Protein AF-A0A1F9LJ24-F1 (afdb_monomer_lite)

pLDDT: mean 71.82, std 19.52, range [28.88, 95.88]

Radius of gyration: 23.64 Å; chains: 1; bounding box: 76×64×53 Å

Secondary structure (DSSP, 8-state):
------------HHHHHHHHHHHHHHHHHHHHHHTT--TTGGGGGT--HHHHHHHHTT-SPPPHHHHHHHHHHTT--HHHHH-TTSPTT------S-TTS-TT--THHHHHHHHEEEE---GGGBTTTBEEEE-HHHHHHTTSSSS-----EEEEES-SSPP-TTEEEEE--SSTTTTTS-TT-EEEEESS--S--TT-EEEEEETT---TTTSSSEEEEEEEEEEEPPPGGG----EEEEEEE-SSTTS--EEE-TTTGGGEEEEEEEEEE------

Foldseek 3Di:
DDDDDDPPPPDDPVNVLLVLQQLLLCLLVVLCVVVVADLVNCVVLLDDSVVNVCSNNSVDDDDVVRLCSSQVVSVHDSVSSRDPVDDPPPPPPDDDPPPDPPPVPPPVLFVVLQWAFDDDDPVCDQQQKYFEAELVLLQVPPDDDDDRDGSTIIRGNDPDRGHPQKYKYFAADPQAPPQHDGGWIFIWGPDDDDDLAQFWFWKFAPPDCPVGPNHRIDTFGKHWDWDFDPPVPPTDTWIKIWGHGPDPVDDIDIAGSVRPVRMDTRTTTDDTRGSDDD

Sequence (278 aa):
MQPWSIATMKVTPDKELASYLRLVGARIRTVRKLLGITQEGMSAHGFNMRYFQKIESGKTNITLGMLYRIAAAFDLQPHELIDPTRRFGARLVHDDTSGVPHQILGTHGAEQAAFRPVDPQPEDRFRSCVPLFSLAAAAGGFSTAAGVEIETWVVPNTQLPLHEGMFVARVVGHSMEPAIPSGSFCLFRHPVAGSRQGRILLVEHRDIHDPDHGGSYTVKRYRSEKRAAPAEEGGWCHQKITLLSNNPAYAPIVLVPSETGQVRVIAELVAVLDGIPG

Structure (mmCIF, N/CA/C/O backbone):
data_AF-A0A1F9LJ24-F1
#
_entry.id   AF-A0A1F9LJ24-F1
#
loop_
_atom_site.group_PDB
_atom_site.id
_atom_site.type_symbol
_atom_site.label_atom_id
_atom_site.label_alt_id
_atom_site.label_comp_id
_atom_site.label_asym_id
_atom_site.label_entity_id
_atom_site.label_seq_id
_atom_site.pdbx_PDB_ins_code
_atom_site.Cartn_x
_atom_site.Cartn_y
_atom_site.Cartn_z
_atom_site.occupancy
_atom_site.B_iso_or_equiv
_atom_site.auth_seq_id
_atom_site.auth_comp_id
_atom_site.auth_asym_id
_atom_site.auth_atom_id
_atom_site.pdbx_PDB_model_num
ATOM 1 N N . MET A 1 1 ? -41.224 41.325 -31.327 1.00 42.38 1 MET A N 1
ATOM 2 C CA . MET A 1 1 ? -41.199 40.084 -30.521 1.00 42.38 1 MET A CA 1
ATOM 3 C C . MET A 1 1 ? -39.749 39.749 -30.231 1.00 42.38 1 MET A C 1
ATOM 5 O O . MET A 1 1 ? -39.020 39.467 -31.170 1.00 42.38 1 MET A O 1
ATOM 9 N N . GLN A 1 2 ? -39.307 39.880 -28.980 1.00 37.12 2 GLN A N 1
ATOM 10 C CA . GLN A 1 2 ? -37.960 39.460 -28.583 1.00 37.12 2 GLN A CA 1
ATOM 11 C C . GLN A 1 2 ? -37.967 37.967 -28.225 1.00 37.12 2 GLN A C 1
ATOM 13 O O . GLN A 1 2 ? -38.928 37.522 -27.593 1.00 37.12 2 GLN A O 1
ATOM 18 N N . PRO A 1 3 ? -36.947 37.185 -28.617 1.00 49.81 3 PRO A N 1
ATOM 19 C CA . PRO A 1 3 ? -36.863 35.786 -28.238 1.00 49.81 3 PRO A CA 1
ATOM 20 C C . PRO A 1 3 ? -36.456 35.669 -26.764 1.00 49.81 3 PRO A C 1
ATOM 22 O O . PRO A 1 3 ? -35.460 36.235 -26.320 1.00 49.81 3 PRO A O 1
ATOM 25 N N . TRP A 1 4 ? -37.270 34.933 -26.013 1.00 37.38 4 TRP A N 1
ATOM 26 C CA . TRP A 1 4 ? -36.996 34.395 -24.686 1.00 37.38 4 TRP A CA 1
ATOM 27 C C . TRP A 1 4 ? -35.560 33.845 -24.566 1.00 37.38 4 TRP A C 1
ATOM 29 O O . TRP A 1 4 ? -35.176 32.867 -25.203 1.00 37.38 4 TRP A O 1
ATOM 39 N N . SER A 1 5 ? -34.757 34.494 -23.724 1.00 47.16 5 SER A N 1
ATOM 40 C CA . SER A 1 5 ? -33.482 33.972 -23.242 1.00 47.16 5 SER A CA 1
ATOM 41 C C . SER A 1 5 ? -33.767 33.082 -22.036 1.00 47.16 5 SER A C 1
ATOM 43 O O . SER A 1 5 ? -34.052 33.586 -20.950 1.00 47.16 5 SER A O 1
ATOM 45 N N . ILE A 1 6 ? -33.708 31.759 -22.209 1.00 43.19 6 ILE A N 1
ATOM 46 C CA . ILE A 1 6 ? -33.473 30.867 -21.072 1.00 43.19 6 ILE A CA 1
ATOM 47 C C . ILE A 1 6 ? -31.974 30.662 -20.985 1.00 43.19 6 ILE A C 1
ATOM 49 O O . ILE A 1 6 ? -31.389 29.885 -21.739 1.00 43.19 6 ILE A O 1
ATOM 53 N N . ALA A 1 7 ? -31.359 31.356 -20.033 1.00 43.88 7 ALA A N 1
ATOM 54 C CA . ALA A 1 7 ? -30.046 31.004 -19.534 1.00 43.88 7 ALA A CA 1
ATOM 55 C C . ALA A 1 7 ? -30.129 29.593 -18.932 1.00 43.88 7 ALA A C 1
ATOM 57 O O . ALA A 1 7 ? -30.450 29.412 -17.759 1.00 43.88 7 ALA A O 1
ATOM 58 N N . THR A 1 8 ? -29.883 28.569 -19.747 1.00 47.78 8 THR A N 1
ATOM 59 C CA . THR A 1 8 ? -29.675 27.211 -19.255 1.00 47.78 8 THR A CA 1
ATOM 60 C C . THR A 1 8 ? -28.357 27.248 -18.492 1.00 47.78 8 THR A C 1
ATOM 62 O O . THR A 1 8 ? -27.281 27.296 -19.091 1.00 47.78 8 THR A O 1
ATOM 65 N N . MET A 1 9 ? -28.425 27.310 -17.160 1.00 45.22 9 MET A N 1
ATOM 66 C CA . MET A 1 9 ? -27.266 27.077 -16.303 1.00 45.22 9 MET A CA 1
ATOM 67 C C . MET A 1 9 ? -26.695 25.709 -16.686 1.00 45.22 9 MET A C 1
ATOM 69 O O . MET A 1 9 ? -27.245 24.679 -16.310 1.00 45.22 9 MET A O 1
ATOM 73 N N . LYS A 1 10 ? -25.615 25.695 -17.475 1.00 47.28 10 LYS A N 1
ATOM 74 C CA . LYS A 1 10 ? -24.834 24.488 -17.747 1.00 47.28 10 LYS A CA 1
ATOM 75 C C . LYS A 1 10 ? -24.215 24.055 -16.421 1.00 47.28 10 LYS A C 1
ATOM 77 O O . LYS A 1 10 ? -23.184 24.586 -16.005 1.00 47.28 10 LYS A O 1
ATOM 82 N N . VAL A 1 11 ? -24.887 23.155 -15.711 1.00 50.91 11 VAL A N 1
ATOM 83 C CA . VAL A 1 11 ? -24.285 22.450 -14.583 1.00 50.91 11 VAL A CA 1
ATOM 84 C C . VAL A 1 11 ? -23.202 21.554 -15.179 1.00 50.91 11 VAL A C 1
ATOM 86 O O . VAL A 1 11 ? -23.442 20.832 -16.141 1.00 50.91 11 VAL A O 1
ATOM 89 N N . THR A 1 12 ? -21.973 21.697 -14.695 1.00 55.81 12 THR A N 1
ATOM 90 C CA . THR A 1 12 ? -20.839 20.895 -15.158 1.00 55.81 12 THR A CA 1
ATOM 91 C C . THR A 1 12 ? -20.766 19.594 -14.352 1.00 55.81 12 THR A C 1
ATOM 93 O O . THR A 1 12 ? -21.072 19.636 -13.155 1.00 55.81 12 THR A O 1
ATOM 96 N N . PRO A 1 13 ? -20.304 18.473 -14.941 1.00 60.53 13 PRO A N 1
ATOM 97 C CA . PRO A 1 13 ? -20.156 17.189 -14.241 1.00 60.53 13 PRO A CA 1
ATOM 98 C C . PRO A 1 13 ? -19.402 17.291 -12.904 1.00 60.53 13 PRO A C 1
ATOM 100 O O . PRO A 1 13 ? -19.754 16.630 -11.932 1.00 60.53 13 PRO A O 1
ATOM 103 N N . ASP A 1 14 ? -18.435 18.206 -12.795 1.00 62.72 14 ASP A N 1
ATOM 104 C CA . ASP A 1 14 ? -17.691 18.452 -11.551 1.00 62.72 14 ASP A CA 1
ATOM 105 C C . ASP A 1 14 ? -18.547 19.069 -10.433 1.00 62.72 14 ASP A C 1
ATOM 107 O O . ASP A 1 14 ? -18.373 18.755 -9.253 1.00 62.72 14 ASP A O 1
ATOM 111 N N . LYS A 1 15 ? -19.493 19.954 -10.778 1.00 63.34 15 LYS A N 1
ATOM 112 C CA . LYS A 1 15 ? -20.435 20.540 -9.809 1.00 63.34 15 LYS A CA 1
ATOM 113 C C . LYS A 1 15 ? -21.477 19.517 -9.366 1.00 63.34 15 LYS A C 1
ATOM 115 O O . LYS A 1 15 ? -21.895 19.555 -8.205 1.00 63.34 15 LYS A O 1
ATOM 120 N N . GLU A 1 16 ? -21.865 18.608 -10.257 1.00 73.75 16 GLU A N 1
ATOM 121 C CA . GLU A 1 16 ? -22.747 17.481 -9.939 1.00 73.75 16 GLU A CA 1
ATOM 122 C C . GLU A 1 16 ? -22.046 16.501 -9.004 1.00 73.75 16 GLU A C 1
ATOM 124 O O . GLU A 1 16 ? -22.586 16.186 -7.944 1.00 73.75 16 GLU A O 1
ATOM 129 N N . LEU A 1 17 ? -20.800 16.128 -9.308 1.00 75.69 17 LEU A N 1
ATOM 130 C CA . LEU A 1 17 ? -19.981 15.279 -8.448 1.00 75.69 17 LEU A CA 1
ATOM 131 C C . LEU A 1 17 ? -19.766 15.912 -7.069 1.00 75.69 17 LEU A C 1
ATOM 133 O O . LEU A 1 17 ? -19.973 15.256 -6.052 1.00 75.69 17 LEU A O 1
ATOM 137 N N . ALA A 1 18 ? -19.415 17.199 -6.998 1.00 77.69 18 ALA A N 1
ATOM 138 C CA . ALA A 1 18 ? -19.242 17.887 -5.719 1.00 77.69 18 ALA A CA 1
ATOM 139 C C . ALA A 1 18 ? -20.542 17.935 -4.895 1.00 77.69 18 ALA A C 1
ATOM 141 O O . ALA A 1 18 ? -20.507 17.813 -3.669 1.00 77.69 18 ALA A O 1
ATOM 142 N N . SER A 1 19 ? -21.690 18.111 -5.552 1.00 78.38 19 SER A N 1
ATOM 143 C CA . SER A 1 19 ? -23.005 18.065 -4.899 1.00 78.38 19 SER A CA 1
ATOM 144 C C . SER A 1 19 ? -23.335 16.657 -4.404 1.00 78.38 19 SER A C 1
ATOM 146 O O . SER A 1 19 ? -23.782 16.492 -3.269 1.00 78.38 19 SER A O 1
ATOM 148 N N . TYR A 1 20 ? -23.036 15.642 -5.213 1.00 83.62 20 TYR A N 1
ATOM 149 C CA . TYR A 1 20 ? -23.225 14.237 -4.877 1.00 83.62 20 TYR A CA 1
ATOM 150 C C . TYR A 1 20 ? -22.347 13.802 -3.694 1.00 83.62 20 TYR A C 1
ATOM 152 O O . TYR A 1 20 ? -22.842 13.209 -2.740 1.00 83.62 20 TYR A O 1
ATOM 160 N N . LEU A 1 21 ? -21.070 14.189 -3.665 1.00 86.25 21 LEU A N 1
ATOM 161 C CA . LEU A 1 21 ? -20.171 13.894 -2.543 1.00 86.25 21 LEU A CA 1
ATOM 162 C C . LEU A 1 21 ? -20.642 14.537 -1.230 1.00 86.25 21 LEU A C 1
ATOM 164 O O . LEU A 1 21 ? -20.555 13.913 -0.173 1.00 86.25 21 LEU A O 1
ATOM 168 N N . ARG A 1 22 ? -21.194 15.759 -1.273 1.00 86.62 22 ARG A N 1
ATOM 169 C CA . ARG A 1 22 ? -21.819 16.392 -0.094 1.00 86.62 22 ARG A CA 1
ATOM 170 C C . ARG A 1 22 ? -23.055 15.641 0.379 1.00 86.62 22 ARG A C 1
ATOM 172 O O . ARG A 1 22 ? -23.243 15.518 1.588 1.00 86.62 22 ARG A O 1
ATOM 179 N N . LEU A 1 23 ? -23.870 15.140 -0.546 1.00 85.06 23 LEU A N 1
ATOM 180 C CA . LEU A 1 23 ? -25.044 14.332 -0.226 1.00 85.06 23 LEU A CA 1
ATOM 181 C C . LEU A 1 23 ? -24.637 13.031 0.481 1.00 85.06 23 LEU A C 1
ATOM 183 O O . LEU A 1 23 ? -25.136 12.752 1.571 1.00 85.06 23 LEU A O 1
ATOM 187 N N . VAL A 1 24 ? -23.679 12.292 -0.086 1.00 88.56 24 VAL A N 1
ATOM 188 C CA . VAL A 1 24 ? -23.138 11.054 0.500 1.00 88.56 24 VAL A CA 1
ATOM 189 C C . VAL A 1 24 ? -22.499 11.326 1.867 1.00 88.56 24 VAL A C 1
ATOM 191 O O . VAL A 1 24 ? -22.803 10.646 2.845 1.00 88.56 24 VAL A O 1
ATOM 194 N N . GLY A 1 25 ? -21.674 12.370 1.991 1.00 89.94 25 GLY A N 1
ATOM 195 C CA . GLY A 1 25 ? -21.060 12.753 3.267 1.00 89.94 25 GLY A CA 1
ATOM 196 C C . GLY A 1 25 ? -22.087 13.114 4.349 1.00 89.94 25 GLY A C 1
ATOM 197 O O . GLY A 1 25 ? -21.973 12.679 5.498 1.00 89.94 25 GLY A O 1
ATOM 198 N N . ALA A 1 26 ? -23.137 13.859 3.988 1.00 85.44 26 ALA A N 1
ATOM 199 C CA . ALA A 1 26 ? -24.236 14.178 4.898 1.00 85.44 26 ALA A CA 1
ATOM 200 C C . ALA A 1 26 ? -25.022 12.926 5.312 1.00 85.44 26 ALA A C 1
ATOM 202 O O . ALA A 1 26 ? -25.424 12.810 6.472 1.00 85.44 26 ALA A O 1
ATOM 203 N N . ARG A 1 27 ? -25.208 11.974 4.392 1.00 85.69 27 ARG A N 1
ATOM 204 C CA . ARG A 1 27 ? -25.851 10.689 4.669 1.00 85.69 27 ARG A CA 1
ATOM 205 C C . ARG A 1 27 ? -25.043 9.874 5.675 1.00 85.69 27 ARG A C 1
ATOM 207 O O . ARG A 1 27 ? -25.599 9.520 6.710 1.00 85.69 27 ARG A O 1
ATOM 214 N N . ILE A 1 28 ? -23.744 9.678 5.433 1.00 91.88 28 ILE A N 1
ATOM 215 C CA . ILE A 1 28 ? -22.802 8.999 6.345 1.00 91.88 28 ILE A CA 1
ATOM 216 C C . ILE A 1 28 ? -22.868 9.607 7.752 1.00 91.88 28 ILE A C 1
ATOM 218 O O . ILE A 1 28 ? -22.999 8.884 8.739 1.00 91.88 28 ILE A O 1
ATOM 222 N N . ARG A 1 29 ? -22.876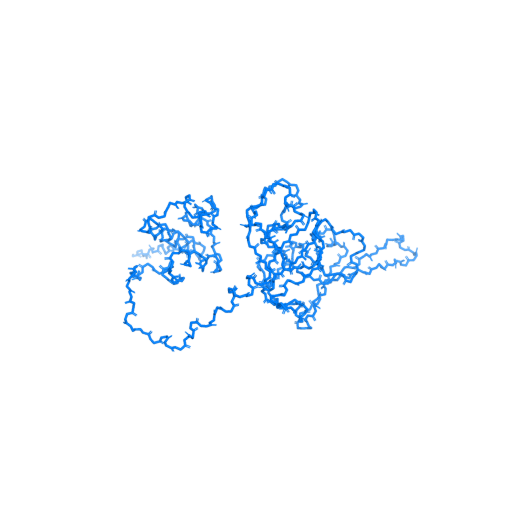 10.944 7.848 1.00 88.94 29 ARG A N 1
ATOM 223 C CA . ARG A 1 29 ? -23.027 11.652 9.128 1.00 88.94 29 ARG A CA 1
ATOM 224 C C . ARG A 1 29 ? -24.330 11.311 9.842 1.00 88.94 29 ARG A C 1
ATOM 226 O O . ARG A 1 29 ? -24.324 11.106 11.055 1.00 88.94 29 ARG A O 1
ATOM 233 N N . THR A 1 30 ? -25.444 11.320 9.117 1.00 81.69 30 THR A N 1
ATOM 234 C CA . THR A 1 30 ? -26.761 11.006 9.679 1.00 81.69 30 THR A CA 1
ATOM 235 C C . THR A 1 30 ? -26.792 9.580 10.214 1.00 81.69 30 THR A C 1
ATOM 237 O O . THR A 1 30 ? -27.207 9.392 11.353 1.00 81.69 30 THR A O 1
ATOM 240 N N . VAL A 1 31 ? -26.276 8.606 9.454 1.00 83.38 31 VAL A N 1
ATOM 241 C CA . VAL A 1 31 ? -26.185 7.196 9.884 1.00 83.38 31 VAL A CA 1
ATOM 242 C C . VAL A 1 31 ? -25.425 7.095 11.194 1.00 83.38 31 VAL A C 1
ATOM 244 O O . VAL A 1 31 ? -25.932 6.568 12.178 1.00 83.38 31 VAL A O 1
ATOM 247 N N . ARG A 1 32 ? -24.220 7.672 11.217 1.00 90.50 32 ARG A N 1
ATOM 248 C CA . ARG A 1 32 ? -23.324 7.598 12.362 1.00 90.50 32 ARG A CA 1
ATOM 249 C C . ARG A 1 32 ? -23.994 8.146 13.622 1.00 90.50 32 ARG A C 1
ATOM 251 O O . ARG A 1 32 ? -23.943 7.521 14.676 1.00 90.50 32 ARG A O 1
ATOM 258 N N . LYS A 1 33 ? -24.652 9.305 13.501 1.00 82.00 33 LYS A N 1
ATOM 259 C CA . LYS A 1 33 ? -25.388 9.927 14.609 1.00 82.00 33 LYS A CA 1
ATOM 260 C C . LYS A 1 33 ? -26.564 9.070 15.084 1.00 82.00 33 LYS A C 1
ATOM 262 O O . LYS A 1 33 ? -26.785 9.003 16.286 1.00 82.00 33 LYS A O 1
ATOM 267 N N . LEU A 1 34 ? -27.297 8.428 14.172 1.00 74.50 34 LEU A N 1
ATOM 268 C CA . LEU A 1 34 ? -28.411 7.538 14.520 1.00 74.50 34 LEU A CA 1
ATOM 269 C C . LEU A 1 34 ? -27.941 6.286 15.268 1.00 74.50 34 LEU A C 1
ATOM 271 O O . LEU A 1 34 ? -28.623 5.842 16.184 1.00 74.50 34 LEU A O 1
ATOM 275 N N . LEU A 1 35 ? -26.761 5.768 14.928 1.00 77.25 35 LEU A N 1
ATOM 276 C CA . LEU A 1 35 ? -26.117 4.662 15.643 1.00 77.25 35 LEU A CA 1
ATOM 277 C C . LEU A 1 35 ? -25.478 5.088 16.978 1.00 77.25 35 LEU A C 1
ATOM 279 O O . LEU A 1 35 ? -24.875 4.267 17.660 1.00 77.25 35 LEU A O 1
ATOM 283 N N . GLY A 1 36 ? -25.572 6.368 17.358 1.00 79.00 36 GLY A N 1
ATOM 284 C CA . GLY A 1 36 ? -24.969 6.890 18.588 1.00 79.00 36 GLY A CA 1
ATOM 285 C C . GLY A 1 36 ? -23.440 6.972 18.551 1.00 79.00 36 GLY A C 1
ATOM 286 O O . GLY A 1 36 ? -22.811 7.213 19.578 1.00 79.00 36 GLY A O 1
ATOM 287 N N . ILE A 1 37 ? -22.826 6.805 17.379 1.00 82.88 37 ILE A N 1
ATOM 288 C CA . ILE A 1 37 ? -21.373 6.819 17.224 1.00 82.88 37 ILE A CA 1
ATOM 289 C C . ILE A 1 37 ? -20.919 8.278 17.066 1.00 82.88 37 ILE A C 1
ATOM 291 O O . ILE A 1 37 ? -21.440 9.033 16.242 1.00 82.88 37 ILE A O 1
ATOM 295 N N . THR A 1 38 ? -19.945 8.733 17.852 1.00 86.00 38 THR A N 1
ATOM 296 C CA . THR A 1 38 ? -19.334 10.064 17.666 1.00 86.00 38 THR A CA 1
ATOM 297 C C . THR A 1 38 ? -18.299 10.025 16.539 1.00 86.00 38 THR A C 1
ATOM 299 O O . THR A 1 38 ? -17.892 8.950 16.107 1.00 86.00 38 THR A O 1
ATOM 302 N N . GLN A 1 39 ? -17.863 11.179 16.018 1.00 80.69 39 GLN A N 1
ATOM 303 C CA . GLN A 1 39 ? -16.769 11.155 15.035 1.00 80.69 39 GLN A CA 1
ATOM 304 C C . GLN A 1 39 ? -15.489 10.599 15.689 1.00 80.69 39 GLN A C 1
ATOM 306 O O . GLN A 1 39 ? -14.718 9.907 15.035 1.00 80.69 39 GLN A O 1
ATOM 311 N N . GLU A 1 40 ? -15.309 10.837 16.994 1.00 79.06 40 GLU A N 1
ATOM 312 C CA . GLU A 1 40 ? -14.231 10.291 17.822 1.00 79.06 40 GLU A CA 1
ATOM 313 C C . GLU A 1 40 ? -14.368 8.776 17.934 1.00 79.06 40 GLU A C 1
ATOM 315 O O . GLU A 1 40 ? -13.390 8.054 17.749 1.00 79.06 40 GLU A O 1
ATOM 320 N N . GLY A 1 41 ? -15.595 8.296 18.145 1.00 77.31 41 GLY A N 1
ATOM 321 C CA . GLY A 1 41 ? -15.939 6.881 18.240 1.00 77.31 41 GLY A CA 1
ATOM 322 C C . GLY A 1 41 ? -15.656 6.088 16.967 1.00 77.31 41 GLY A C 1
ATOM 323 O O . GLY A 1 41 ? -15.389 4.895 17.055 1.00 77.31 41 GLY A O 1
ATOM 324 N N . MET A 1 42 ? -15.594 6.732 15.795 1.00 80.81 42 MET A N 1
ATOM 325 C CA . MET A 1 42 ? -15.168 6.058 14.559 1.00 80.81 42 MET A CA 1
ATOM 326 C C . MET A 1 42 ? -13.733 5.523 14.634 1.00 80.81 42 MET A C 1
ATOM 328 O O . MET A 1 42 ? -13.390 4.597 13.902 1.00 80.81 42 MET A O 1
ATOM 332 N N . SER A 1 43 ? -12.910 6.041 15.550 1.00 68.56 43 SER A N 1
ATOM 333 C CA . SER A 1 43 ? -11.562 5.520 15.799 1.00 68.56 43 SER A CA 1
ATOM 334 C C . SER A 1 43 ? -11.591 4.069 16.287 1.00 68.56 43 SER A C 1
ATOM 336 O O . SER A 1 43 ? -10.732 3.287 15.895 1.00 68.56 43 SER A O 1
ATOM 338 N N . ALA A 1 44 ? -12.619 3.673 17.051 1.00 66.81 44 ALA A N 1
ATOM 339 C CA . ALA A 1 44 ? -12.816 2.283 17.474 1.00 66.81 44 ALA A CA 1
ATOM 340 C C . ALA A 1 44 ? -13.121 1.341 16.293 1.00 66.81 44 ALA A C 1
ATOM 342 O O . ALA A 1 44 ? -12.882 0.142 16.377 1.00 66.81 44 ALA A O 1
ATOM 343 N N . HIS A 1 45 ? -13.592 1.895 15.172 1.00 67.19 45 HIS A N 1
ATOM 344 C CA . HIS A 1 45 ? -13.818 1.184 13.913 1.00 67.19 45 HIS A CA 1
ATOM 345 C C . HIS A 1 45 ? -12.654 1.365 12.917 1.00 67.19 45 HIS A C 1
ATOM 347 O O . HIS A 1 45 ? -12.796 1.082 11.727 1.00 67.19 45 HIS A O 1
ATOM 353 N N . GLY A 1 46 ? -11.500 1.857 13.383 1.00 61.62 46 GLY A N 1
ATOM 354 C CA . GLY A 1 46 ? -10.288 2.000 12.576 1.00 61.62 46 GLY A CA 1
ATOM 355 C C . GLY A 1 46 ? -10.291 3.194 11.619 1.00 61.62 46 GLY A C 1
ATOM 356 O O . GLY A 1 46 ? -9.621 3.138 10.586 1.00 61.62 46 GLY A O 1
ATOM 357 N N . PHE A 1 47 ? -11.043 4.262 11.919 1.00 69.38 47 PHE A N 1
ATOM 358 C CA . PHE A 1 47 ? -11.044 5.495 11.123 1.00 69.38 47 PHE A CA 1
ATOM 359 C C . PHE A 1 47 ? -10.355 6.654 11.841 1.00 69.38 47 PHE A C 1
ATOM 361 O O . PHE A 1 47 ? -10.634 6.951 12.998 1.00 69.38 47 PHE A O 1
ATOM 368 N N . ASN A 1 48 ? -9.527 7.399 11.110 1.00 76.12 48 ASN A N 1
ATOM 369 C CA . ASN A 1 48 ? -8.996 8.667 11.593 1.00 76.12 48 ASN A CA 1
ATOM 370 C C . ASN A 1 48 ? -10.114 9.718 11.679 1.00 76.12 48 ASN A C 1
ATOM 372 O O . ASN A 1 48 ? -10.763 10.029 10.680 1.00 76.12 48 ASN A O 1
ATOM 376 N N . MET A 1 49 ? -10.279 10.326 12.853 1.00 73.56 49 MET A N 1
ATOM 377 C CA . MET A 1 49 ? -11.229 11.410 13.116 1.00 73.56 49 MET A CA 1
ATOM 378 C C . MET A 1 49 ? -11.228 12.517 12.043 1.00 73.56 49 MET A C 1
ATOM 380 O O . MET A 1 49 ? -12.267 12.857 11.473 1.00 73.56 49 MET A O 1
ATOM 384 N N . ARG A 1 50 ? -10.061 13.108 11.756 1.00 67.25 50 ARG A N 1
ATOM 385 C CA . ARG A 1 50 ? -9.942 14.256 10.839 1.00 67.25 50 ARG A CA 1
ATOM 386 C C . ARG A 1 50 ? -10.239 13.847 9.401 1.00 67.25 50 ARG A C 1
ATOM 388 O O . ARG A 1 50 ? -10.789 14.639 8.635 1.00 67.25 50 ARG A O 1
ATOM 395 N N . TYR A 1 51 ? -9.898 12.617 9.030 1.00 71.62 51 TYR A N 1
ATOM 396 C CA . TYR A 1 51 ? -10.272 12.053 7.739 1.00 71.62 51 TYR A CA 1
ATOM 397 C C . TYR A 1 51 ? -11.785 11.805 7.656 1.00 71.62 51 TYR A C 1
ATOM 399 O O . TYR A 1 51 ? -12.425 12.211 6.686 1.00 71.62 51 TYR A O 1
ATOM 407 N N . PHE A 1 52 ? -12.389 11.264 8.715 1.00 83.75 52 PHE A N 1
ATOM 408 C CA . PHE A 1 52 ? -13.832 11.045 8.795 1.00 83.75 52 PHE A CA 1
ATOM 409 C C . PHE A 1 52 ? -14.624 12.359 8.714 1.00 83.75 52 PHE A C 1
ATOM 411 O O . PHE A 1 52 ? -15.637 12.447 8.021 1.00 83.75 52 PHE A O 1
ATOM 418 N N . GLN A 1 53 ? -14.111 13.435 9.316 1.00 81.44 53 GLN A N 1
ATOM 419 C CA . GLN A 1 53 ? -14.654 14.788 9.156 1.00 81.44 53 GLN A CA 1
ATOM 420 C C . GLN A 1 53 ? -14.634 15.262 7.696 1.00 81.44 53 GLN A C 1
ATOM 422 O O . GLN A 1 53 ? -15.608 15.860 7.227 1.00 81.44 53 GLN A O 1
ATOM 427 N N . LYS A 1 54 ? -13.550 14.986 6.954 1.00 79.06 54 LYS A N 1
ATOM 428 C CA . LYS A 1 54 ? -13.457 15.317 5.522 1.00 79.06 54 LYS A CA 1
ATOM 429 C C . LYS A 1 54 ? -14.477 14.526 4.703 1.00 79.06 54 LYS A C 1
ATOM 431 O O . LYS A 1 54 ? -15.148 15.140 3.871 1.00 79.06 54 LYS A O 1
ATOM 436 N N . ILE A 1 55 ? -14.649 13.232 4.986 1.00 88.00 55 ILE A N 1
ATOM 437 C CA . ILE A 1 55 ? -15.665 12.374 4.353 1.00 88.00 55 ILE A CA 1
ATOM 438 C C . ILE A 1 55 ? -17.064 12.947 4.579 1.00 88.00 55 ILE A C 1
ATOM 440 O O . ILE A 1 55 ? -17.776 13.244 3.623 1.00 88.00 55 ILE A O 1
ATOM 444 N N . GLU A 1 56 ? -17.443 13.201 5.833 1.00 91.25 56 GLU A N 1
ATOM 445 C CA . GLU A 1 56 ? -18.776 13.722 6.143 1.00 91.25 56 GLU A CA 1
ATOM 446 C C . GLU A 1 56 ? -19.027 15.125 5.578 1.00 91.25 56 GLU A C 1
ATOM 448 O O . GLU A 1 56 ? -20.170 15.541 5.383 1.00 91.25 56 GLU A O 1
ATOM 453 N N . SER A 1 57 ? -17.968 15.906 5.360 1.00 87.00 57 SER A N 1
ATOM 454 C CA . SER A 1 57 ? -18.078 17.218 4.719 1.00 87.00 57 SER A CA 1
ATOM 455 C C . SER A 1 57 ? -18.288 17.141 3.201 1.00 87.00 57 SER A C 1
ATOM 457 O O . SER A 1 57 ? -18.604 18.164 2.595 1.00 87.00 57 SER A O 1
ATOM 459 N N . GLY A 1 58 ? -18.099 15.965 2.586 1.00 84.75 58 GLY A N 1
ATOM 460 C CA . GLY A 1 58 ? -18.187 15.762 1.138 1.00 84.75 58 GLY A CA 1
ATOM 461 C C . GLY A 1 58 ? -17.130 16.521 0.336 1.00 84.75 58 GLY A C 1
ATOM 462 O O . GLY A 1 58 ? -17.311 16.763 -0.853 1.00 84.75 58 GLY A O 1
ATOM 463 N N . LYS A 1 59 ? -16.043 16.950 0.991 1.00 79.25 59 LYS A N 1
ATOM 464 C CA . LYS A 1 59 ? -14.928 17.680 0.363 1.00 79.25 59 LYS A CA 1
ATOM 465 C C . LYS A 1 59 ? -13.904 16.755 -0.296 1.00 79.25 59 LYS A C 1
ATOM 467 O O . LYS A 1 59 ? -12.969 17.241 -0.921 1.00 79.25 59 LYS A O 1
ATOM 472 N N . THR A 1 60 ? -14.043 15.444 -0.116 1.00 76.50 60 THR A N 1
ATOM 473 C CA . THR A 1 60 ? -13.136 14.433 -0.660 1.00 76.50 60 THR A CA 1
ATOM 474 C C . THR A 1 60 ? -13.933 13.384 -1.420 1.00 76.50 60 THR A C 1
ATOM 476 O O . THR A 1 60 ? -15.024 13.004 -0.993 1.00 76.50 60 THR A O 1
ATOM 479 N N . ASN A 1 61 ? -13.392 12.942 -2.554 1.00 81.94 61 ASN A N 1
ATOM 480 C CA . ASN A 1 61 ? -13.912 11.781 -3.255 1.00 81.94 61 ASN A CA 1
ATOM 481 C C . ASN A 1 61 ? -13.462 10.525 -2.502 1.00 81.94 61 ASN A C 1
ATOM 483 O O . ASN A 1 61 ? -12.266 10.336 -2.278 1.00 81.94 61 ASN A O 1
ATOM 487 N N . ILE A 1 62 ? -14.413 9.696 -2.082 1.00 83.56 62 ILE A N 1
ATOM 488 C CA . ILE A 1 62 ? -14.118 8.453 -1.369 1.00 83.56 62 ILE A CA 1
ATOM 489 C C . ILE A 1 62 ? -14.010 7.304 -2.366 1.00 83.56 62 ILE A C 1
ATOM 491 O O . ILE A 1 62 ? -14.789 7.207 -3.310 1.00 83.56 62 ILE A O 1
ATOM 495 N N . THR A 1 63 ? -13.051 6.408 -2.152 1.00 82.12 63 THR A N 1
ATOM 496 C CA . THR A 1 63 ? -12.967 5.180 -2.947 1.00 82.12 63 THR A CA 1
ATOM 497 C C . THR A 1 63 ? -14.119 4.239 -2.583 1.00 82.12 63 THR A C 1
ATOM 499 O O . THR A 1 63 ? -14.636 4.276 -1.463 1.00 82.12 63 THR A O 1
ATOM 502 N N . LEU A 1 64 ? -14.496 3.336 -3.493 1.00 74.56 64 LEU A N 1
ATOM 503 C CA . LEU A 1 64 ? -15.511 2.312 -3.204 1.00 74.56 64 LEU A CA 1
ATOM 504 C C . LEU A 1 64 ? -15.100 1.394 -2.039 1.00 74.56 64 LEU A C 1
ATOM 506 O O . LEU A 1 64 ? -15.944 0.995 -1.242 1.00 74.56 64 LEU A O 1
ATOM 510 N N . GLY A 1 65 ? -13.801 1.118 -1.880 1.00 67.94 65 GLY A N 1
ATOM 511 C CA . GLY A 1 65 ? -13.288 0.367 -0.731 1.00 67.94 65 GLY A CA 1
ATOM 512 C C . GLY A 1 65 ? -13.468 1.106 0.600 1.00 67.94 65 GLY A C 1
ATOM 513 O O . GLY A 1 65 ? -13.813 0.490 1.605 1.00 67.94 65 GLY A O 1
ATOM 514 N N . MET A 1 66 ? -13.291 2.432 0.615 1.00 79.94 66 MET A N 1
ATOM 515 C CA . MET A 1 66 ? -13.565 3.244 1.804 1.00 79.94 66 MET A CA 1
ATOM 516 C C . MET A 1 66 ? -15.063 3.261 2.125 1.00 79.94 66 MET A C 1
ATOM 518 O O . MET A 1 66 ? -15.443 3.075 3.278 1.00 79.94 66 MET A O 1
ATOM 522 N N . LEU A 1 67 ? -15.916 3.409 1.107 1.00 86.12 67 LEU A N 1
ATOM 523 C CA . LEU A 1 67 ? -17.367 3.310 1.264 1.00 86.12 67 LEU A CA 1
ATOM 524 C C . LEU A 1 67 ? -17.778 1.959 1.873 1.00 86.12 67 LEU A C 1
ATOM 526 O O . LEU A 1 67 ? -18.579 1.931 2.805 1.00 86.12 67 LEU A O 1
ATOM 530 N N . TYR A 1 68 ? -17.186 0.861 1.399 1.00 79.25 68 TYR A N 1
ATOM 531 C CA . TYR A 1 68 ? -17.419 -0.480 1.935 1.00 79.25 68 TYR A CA 1
ATOM 532 C C . TYR A 1 68 ? -17.025 -0.600 3.413 1.00 79.25 68 TYR A C 1
ATOM 534 O O . TYR A 1 68 ? -17.801 -1.112 4.214 1.00 79.25 68 TYR A O 1
ATOM 542 N N . ARG A 1 69 ? -15.860 -0.070 3.810 1.00 73.38 69 ARG A N 1
ATOM 543 C CA . ARG A 1 69 ? -15.424 -0.078 5.218 1.00 73.38 69 ARG A CA 1
ATOM 544 C C . ARG A 1 69 ? -16.376 0.698 6.124 1.00 73.38 69 ARG A C 1
ATOM 546 O O . ARG A 1 69 ? -16.662 0.248 7.228 1.00 73.38 69 ARG A O 1
ATOM 553 N N . ILE A 1 70 ? -16.851 1.861 5.675 1.00 84.56 70 ILE A N 1
ATOM 554 C CA . ILE A 1 70 ? -17.813 2.672 6.439 1.00 84.56 70 ILE A CA 1
ATOM 555 C C . ILE A 1 70 ? -19.132 1.910 6.590 1.00 84.56 70 ILE A C 1
ATOM 557 O O . ILE A 1 70 ? -19.697 1.888 7.678 1.00 84.56 70 ILE A O 1
ATOM 561 N N . ALA A 1 71 ? -19.594 1.257 5.521 1.00 84.38 71 ALA A N 1
ATOM 562 C CA . ALA A 1 71 ? -20.803 0.442 5.548 1.00 84.38 71 ALA A CA 1
ATOM 563 C C . ALA A 1 71 ? -20.671 -0.721 6.543 1.00 84.38 71 ALA A C 1
ATOM 565 O O . ALA A 1 71 ? -21.523 -0.878 7.412 1.00 84.38 71 ALA A O 1
ATOM 566 N N . ALA A 1 72 ? -19.546 -1.441 6.510 1.00 76.81 72 ALA A N 1
ATOM 567 C CA . ALA A 1 72 ? -19.255 -2.519 7.451 1.00 76.81 72 ALA A CA 1
ATOM 568 C C . ALA A 1 72 ? -19.206 -2.036 8.912 1.00 76.81 72 ALA A C 1
ATOM 570 O O . ALA A 1 72 ? -19.727 -2.704 9.799 1.00 76.81 72 ALA A O 1
ATOM 571 N N . ALA A 1 73 ? -18.640 -0.853 9.176 1.00 78.69 73 ALA A N 1
ATOM 572 C CA . ALA A 1 73 ? -18.612 -0.272 10.521 1.00 78.69 73 ALA A CA 1
ATOM 573 C C . ALA A 1 73 ? -20.004 0.088 11.065 1.00 78.69 73 ALA A C 1
ATOM 575 O O . ALA A 1 73 ? -20.174 0.217 12.276 1.00 78.69 73 ALA A O 1
ATOM 576 N N . PHE A 1 74 ? -20.983 0.259 10.178 1.00 82.31 74 PHE A N 1
ATOM 577 C CA . PHE A 1 74 ? -22.367 0.584 10.511 1.00 82.31 74 PHE A CA 1
ATOM 578 C C . PHE A 1 74 ? -23.315 -0.613 10.425 1.00 82.31 74 PHE A C 1
ATOM 580 O O . PHE A 1 74 ? -24.504 -0.426 10.667 1.00 82.31 74 PHE A O 1
ATOM 587 N N . ASP A 1 75 ? -22.806 -1.805 10.095 1.00 77.88 75 ASP A N 1
ATOM 588 C CA . ASP A 1 75 ? -23.611 -2.993 9.778 1.00 77.88 75 ASP A CA 1
ATOM 589 C C . ASP A 1 75 ? -24.636 -2.728 8.655 1.00 77.88 75 ASP A C 1
ATOM 591 O O . ASP A 1 75 ? -25.813 -3.073 8.737 1.00 77.88 75 ASP A O 1
ATOM 595 N N . LEU A 1 76 ? -24.181 -2.041 7.600 1.00 79.25 76 LEU A N 1
ATOM 596 C CA . LEU A 1 76 ? -24.975 -1.656 6.432 1.00 79.25 76 LEU A CA 1
ATOM 597 C C . LEU A 1 76 ? -24.328 -2.116 5.125 1.00 79.25 76 LEU A C 1
ATOM 599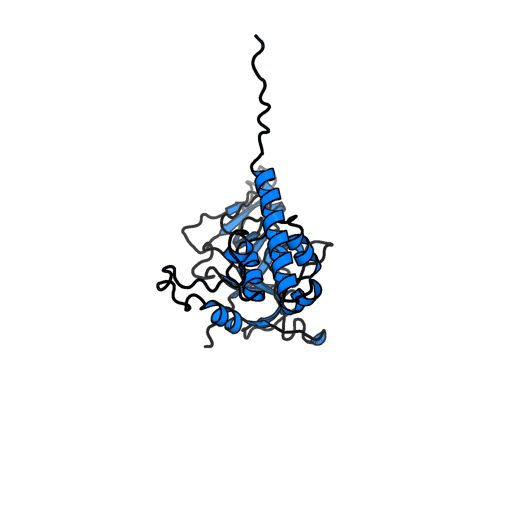 O O . LEU A 1 76 ? -23.135 -2.415 5.047 1.00 79.25 76 LEU A O 1
ATOM 603 N N . GLN A 1 77 ? -25.115 -2.078 4.056 1.00 80.12 77 GLN A N 1
ATOM 604 C CA . GLN A 1 77 ? -24.649 -2.235 2.687 1.00 80.12 77 GLN A CA 1
ATOM 605 C C . GLN A 1 77 ? -24.177 -0.894 2.093 1.00 80.12 77 GLN A C 1
ATOM 607 O O . GLN A 1 77 ? -24.756 0.158 2.380 1.00 80.12 77 GLN A O 1
ATOM 612 N N . PRO A 1 78 ? -23.175 -0.886 1.186 1.00 86.44 78 PRO A N 1
ATOM 613 C CA . PRO A 1 78 ? -22.660 0.347 0.578 1.00 86.44 78 PRO A CA 1
ATOM 614 C C . PRO A 1 78 ? -23.727 1.202 -0.116 1.00 86.44 78 PRO A C 1
ATOM 616 O O . PRO A 1 78 ? -23.666 2.431 -0.063 1.00 86.44 78 PRO A O 1
ATOM 619 N N . HIS A 1 79 ? -24.725 0.564 -0.739 1.00 84.19 79 HIS A N 1
ATOM 620 C CA . HIS A 1 79 ? -25.805 1.267 -1.432 1.00 84.19 79 HIS A CA 1
ATOM 621 C C . HIS A 1 79 ? -26.686 2.091 -0.470 1.00 84.19 79 HIS A C 1
ATOM 623 O O . HIS A 1 79 ? -27.208 3.134 -0.857 1.00 84.19 79 HIS A O 1
ATOM 629 N N . GLU A 1 80 ? -26.785 1.698 0.804 1.00 82.19 80 GLU A N 1
ATOM 630 C CA . GLU A 1 80 ? -27.573 2.399 1.833 1.00 82.19 80 GLU A CA 1
ATOM 631 C C . GLU A 1 80 ? -26.932 3.724 2.289 1.00 82.19 80 GLU A C 1
ATOM 633 O O . GLU A 1 80 ? -27.603 4.600 2.855 1.00 82.19 80 GLU A O 1
ATOM 638 N N . LEU A 1 81 ? -25.631 3.889 2.022 1.00 86.00 81 LEU A N 1
ATOM 639 C CA . LEU A 1 81 ? -24.868 5.103 2.314 1.00 86.00 81 LEU A CA 1
ATOM 640 C C . LEU A 1 81 ? -24.876 6.119 1.168 1.00 86.00 81 LEU A C 1
ATOM 642 O O . LEU A 1 81 ? -24.595 7.294 1.407 1.00 86.00 81 LEU A O 1
ATOM 646 N N . ILE A 1 82 ? -25.197 5.685 -0.052 1.00 87.19 82 ILE A N 1
ATOM 647 C CA . ILE A 1 82 ? -25.178 6.532 -1.254 1.00 87.19 82 ILE A CA 1
ATOM 648 C C . ILE A 1 82 ? -26.574 6.864 -1.787 1.00 87.19 82 ILE A C 1
ATOM 650 O O . ILE A 1 82 ? -26.733 7.895 -2.436 1.00 87.19 82 ILE A O 1
ATOM 654 N N . ASP A 1 83 ? -27.587 6.050 -1.477 1.00 73.25 83 ASP A N 1
ATOM 655 C CA . ASP A 1 83 ? -28.965 6.282 -1.905 1.00 73.25 83 ASP A CA 1
ATOM 656 C C . ASP A 1 83 ? -29.815 6.894 -0.768 1.00 73.25 83 ASP A C 1
ATOM 658 O O . ASP A 1 83 ? -30.152 6.212 0.208 1.00 73.25 83 ASP A O 1
ATOM 662 N N . PRO A 1 84 ? -30.204 8.181 -0.861 1.00 57.47 84 PRO A N 1
ATOM 663 C CA . PRO A 1 84 ? -31.031 8.829 0.154 1.00 57.47 84 PRO A CA 1
ATOM 664 C C . PRO A 1 84 ? -32.484 8.328 0.165 1.00 57.47 84 PRO A C 1
ATOM 666 O O . PRO A 1 84 ? -33.187 8.571 1.148 1.00 57.47 84 PRO A O 1
ATOM 669 N N . THR A 1 85 ? -32.943 7.653 -0.895 1.00 55.28 85 THR A N 1
ATOM 670 C CA . THR A 1 85 ? -34.329 7.175 -1.033 1.00 55.28 85 THR A CA 1
ATOM 671 C C . THR A 1 85 ? -34.585 5.866 -0.284 1.00 55.28 85 THR A C 1
ATOM 673 O O . THR A 1 85 ? -35.734 5.534 0.015 1.00 55.28 85 THR A O 1
ATOM 676 N N . ARG A 1 86 ? -33.526 5.143 0.102 1.00 57.69 86 ARG A N 1
ATOM 677 C CA . ARG A 1 86 ? -33.622 3.918 0.904 1.00 57.69 86 ARG A CA 1
ATOM 678 C C . ARG A 1 86 ? -33.711 4.257 2.396 1.00 57.69 86 ARG A C 1
ATOM 680 O O . ARG A 1 86 ? -32.959 5.083 2.915 1.00 57.69 86 ARG A O 1
ATOM 687 N N . ARG A 1 87 ? -34.667 3.653 3.111 1.00 51.41 87 ARG A N 1
ATOM 688 C CA . ARG A 1 87 ? -34.846 3.854 4.562 1.00 51.41 87 ARG A CA 1
ATOM 689 C C . ARG A 1 87 ? -33.839 3.012 5.347 1.00 51.41 87 ARG A C 1
ATOM 691 O O . ARG A 1 87 ? -33.704 1.827 5.072 1.00 51.41 87 ARG A O 1
ATOM 698 N N . PHE A 1 88 ? -33.210 3.615 6.357 1.00 46.72 88 PHE A N 1
ATOM 699 C CA . PHE A 1 88 ? -32.402 2.896 7.348 1.00 46.72 88 PHE A CA 1
ATOM 700 C C . PHE A 1 88 ? -33.220 1.798 8.025 1.00 46.72 88 PHE A C 1
ATOM 702 O O . PHE A 1 88 ? -34.335 2.065 8.474 1.00 46.72 88 PHE A O 1
ATOM 709 N N . GLY A 1 89 ? -32.674 0.583 8.104 1.00 42.28 89 GLY A N 1
ATOM 710 C CA . GLY A 1 89 ? -33.297 -0.518 8.843 1.00 42.28 89 GLY A CA 1
ATOM 711 C C . GLY A 1 89 ? -34.611 -1.028 8.244 1.00 42.28 89 GLY A C 1
ATOM 712 O O . GLY A 1 89 ? -35.299 -1.828 8.880 1.00 42.28 89 GLY A O 1
ATOM 713 N N . ALA A 1 90 ? -34.967 -0.616 7.021 1.00 37.66 90 ALA A N 1
ATOM 714 C CA . ALA A 1 90 ? -35.955 -1.344 6.247 1.00 37.66 90 ALA A CA 1
ATOM 715 C C . ALA A 1 90 ? -35.304 -2.667 5.847 1.00 37.66 90 ALA A C 1
ATOM 717 O O . ALA A 1 90 ? -34.653 -2.758 4.812 1.00 37.66 90 ALA A O 1
ATOM 718 N N . ARG A 1 91 ? -35.454 -3.682 6.703 1.00 34.47 91 ARG A N 1
ATOM 719 C CA . ARG A 1 91 ? -35.236 -5.079 6.340 1.00 34.47 91 ARG A CA 1
ATOM 720 C C . ARG A 1 91 ? -36.064 -5.293 5.072 1.00 34.47 91 ARG A C 1
ATOM 722 O O . ARG A 1 91 ? -37.290 -5.355 5.155 1.00 34.47 91 ARG A O 1
ATOM 729 N N . LEU A 1 92 ? -35.419 -5.259 3.905 1.00 36.50 92 LEU A N 1
ATOM 730 C CA . LEU A 1 92 ? -36.075 -5.497 2.628 1.00 36.50 92 LEU A CA 1
ATOM 731 C C . LEU A 1 92 ? -36.511 -6.958 2.651 1.00 36.50 92 LEU A C 1
ATOM 733 O O . LEU A 1 92 ? -35.743 -7.876 2.386 1.00 36.50 92 LEU A O 1
ATOM 737 N N . VAL A 1 93 ? -37.755 -7.158 3.072 1.00 34.66 93 VAL A N 1
ATOM 738 C CA . VAL A 1 93 ? -38.514 -8.366 2.812 1.00 34.66 93 VAL A CA 1
ATOM 739 C C . VAL A 1 93 ? -38.703 -8.394 1.297 1.00 34.66 93 VAL A C 1
ATOM 741 O O . VAL A 1 93 ? -39.488 -7.623 0.758 1.00 34.66 93 VAL A O 1
ATOM 744 N N . HIS A 1 94 ? -37.910 -9.260 0.665 1.00 38.88 94 HIS A N 1
ATOM 745 C CA . HIS A 1 94 ? -37.918 -9.670 -0.739 1.00 38.88 94 HIS A CA 1
ATOM 746 C C . HIS A 1 94 ? -37.585 -8.596 -1.788 1.00 38.88 94 HIS A C 1
ATOM 748 O O . HIS A 1 94 ? -38.442 -7.826 -2.206 1.00 38.88 94 HIS A O 1
ATOM 754 N N . ASP A 1 95 ? -36.352 -8.656 -2.302 1.00 28.88 95 ASP A N 1
ATOM 755 C CA . ASP A 1 95 ? -36.152 -8.778 -3.750 1.00 28.88 95 ASP A CA 1
ATOM 756 C C . ASP A 1 95 ? -34.875 -9.592 -4.051 1.00 28.88 95 ASP A C 1
ATOM 758 O O . ASP A 1 95 ? -33.930 -9.641 -3.259 1.00 28.88 95 ASP A O 1
ATOM 762 N N . ASP A 1 96 ? -34.912 -10.313 -5.158 1.00 36.62 96 ASP A N 1
ATOM 763 C CA . ASP A 1 96 ? -34.255 -11.589 -5.453 1.00 36.62 96 ASP A CA 1
ATOM 764 C C . ASP A 1 96 ? -32.714 -11.551 -5.603 1.00 36.62 96 ASP A C 1
ATOM 766 O O . ASP A 1 96 ? -32.151 -11.630 -6.693 1.00 36.62 96 ASP A O 1
ATOM 770 N N . THR A 1 97 ? -31.997 -11.468 -4.478 1.00 36.56 97 THR A N 1
ATOM 771 C CA . THR A 1 97 ? -30.542 -11.743 -4.398 1.00 36.56 97 THR A CA 1
ATOM 772 C C . THR A 1 97 ? -30.221 -12.962 -3.537 1.00 36.56 97 THR A C 1
ATOM 774 O O . THR A 1 97 ? -29.122 -13.102 -3.002 1.00 36.56 97 THR A O 1
ATOM 777 N N . SER A 1 98 ? -31.137 -13.931 -3.515 1.00 34.09 98 SER A N 1
ATOM 778 C CA . SER A 1 98 ? -30.902 -15.313 -3.063 1.00 34.09 98 SER A CA 1
ATOM 779 C C . SER A 1 98 ? -29.787 -16.049 -3.834 1.00 34.09 98 SER A C 1
ATOM 781 O O . SER A 1 98 ? -29.543 -17.226 -3.584 1.00 34.09 98 SER A O 1
ATOM 783 N N . GLY A 1 99 ? -29.107 -15.378 -4.769 1.00 32.66 99 GLY A N 1
ATOM 784 C CA . GLY A 1 99 ? -28.044 -15.921 -5.608 1.00 32.66 99 GLY A CA 1
ATOM 785 C C . GLY A 1 99 ? -26.665 -15.286 -5.431 1.00 32.66 99 GLY A C 1
ATOM 786 O O . GLY A 1 99 ? -25.767 -15.658 -6.180 1.00 32.66 99 GLY A O 1
ATOM 787 N N . VAL A 1 100 ? -26.448 -14.366 -4.481 1.00 31.70 100 VAL A N 1
ATOM 788 C CA . VAL A 1 100 ? -25.073 -14.005 -4.092 1.00 31.70 100 VAL A CA 1
ATOM 789 C C . VAL A 1 100 ? -24.792 -14.697 -2.766 1.00 31.70 100 VAL A C 1
ATOM 791 O O . VAL A 1 100 ? -25.281 -14.244 -1.730 1.00 31.70 100 VAL A O 1
ATOM 794 N N . PRO A 1 101 ? -24.068 -15.830 -2.763 1.00 29.58 101 PRO A N 1
ATOM 795 C CA . PRO A 1 101 ? -23.718 -16.494 -1.526 1.00 29.58 101 PRO A CA 1
ATOM 796 C C . PRO A 1 101 ? -23.050 -15.486 -0.596 1.00 29.58 101 PRO A C 1
ATOM 798 O O . PRO A 1 101 ? -22.081 -14.823 -0.975 1.00 29.58 101 PRO A O 1
ATOM 801 N N . HIS A 1 102 ? -23.497 -15.461 0.656 1.00 35.41 102 HIS A N 1
ATOM 802 C CA . HIS A 1 102 ? -22.835 -14.831 1.804 1.00 35.41 102 HIS A CA 1
ATOM 803 C C . HIS A 1 102 ? -21.419 -15.418 2.085 1.00 35.41 102 HIS A C 1
ATOM 805 O O . HIS A 1 102 ? -20.893 -15.301 3.187 1.00 35.41 102 HIS A O 1
ATOM 811 N N . GLN A 1 103 ? -20.803 -16.063 1.085 1.00 33.06 103 GLN A N 1
ATOM 812 C CA . GLN A 1 103 ? -19.493 -16.709 1.058 1.00 33.06 103 GLN A CA 1
ATOM 813 C C . GLN A 1 103 ? -18.470 -15.991 0.159 1.00 33.06 103 GLN A C 1
ATOM 815 O O . GLN A 1 103 ? -17.332 -16.445 0.077 1.00 33.06 103 GLN A O 1
ATOM 820 N N . ILE A 1 104 ? -18.780 -14.835 -0.444 1.00 30.38 104 ILE A N 1
ATOM 821 C CA . ILE A 1 104 ? -17.740 -13.973 -1.052 1.00 30.38 104 ILE A CA 1
ATOM 822 C C . ILE A 1 104 ? -17.120 -13.061 0.026 1.00 30.38 104 ILE A C 1
ATOM 824 O O . ILE A 1 104 ? -17.035 -11.847 -0.102 1.00 30.38 104 ILE A O 1
ATOM 828 N N . LEU A 1 105 ? -16.704 -13.669 1.136 1.00 34.16 105 LEU A N 1
ATOM 829 C CA . LEU A 1 105 ? -15.815 -13.093 2.145 1.00 34.16 105 LEU A CA 1
ATOM 830 C C . LEU A 1 105 ? -14.799 -14.162 2.554 1.00 34.16 105 LEU A C 1
ATOM 832 O O . LEU A 1 105 ? -14.661 -14.525 3.716 1.00 34.16 105 LEU A O 1
ATOM 836 N N . GLY A 1 106 ? -14.033 -14.640 1.573 1.00 32.62 106 GLY A N 1
ATOM 837 C CA . GLY A 1 106 ? -12.727 -15.251 1.836 1.00 32.62 106 GLY A CA 1
ATOM 838 C C . GLY A 1 106 ? -11.670 -14.234 2.303 1.00 32.62 106 GLY A C 1
ATOM 839 O O . GLY A 1 106 ? -10.536 -14.609 2.583 1.00 32.62 106 GLY A O 1
ATOM 840 N N . THR A 1 107 ? -12.004 -12.944 2.406 1.00 39.88 107 THR A N 1
ATOM 841 C CA . THR A 1 107 ? -11.050 -11.874 2.736 1.00 39.88 107 THR A CA 1
ATOM 842 C C . THR A 1 107 ? -10.818 -11.673 4.231 1.00 39.88 107 THR A C 1
ATOM 844 O O . THR A 1 107 ? -9.754 -11.181 4.590 1.00 39.88 107 THR A O 1
ATOM 847 N N . HIS A 1 108 ? -11.708 -12.134 5.119 1.00 36.81 108 HIS A N 1
ATOM 848 C CA . HIS A 1 108 ? -11.387 -12.173 6.554 1.00 36.81 108 HIS A CA 1
ATOM 849 C C . HIS A 1 108 ? -10.368 -13.271 6.897 1.00 36.81 108 HIS A C 1
ATOM 851 O O . HIS A 1 108 ? -9.589 -13.095 7.828 1.00 36.81 108 HIS A O 1
ATOM 857 N N . GLY A 1 109 ? -10.325 -14.364 6.123 1.00 39.81 109 GLY A N 1
ATOM 858 C CA . GLY A 1 109 ? -9.317 -15.417 6.275 1.00 39.81 109 GLY A CA 1
ATOM 859 C C . GLY A 1 109 ? -7.943 -14.990 5.757 1.00 39.81 109 GLY A C 1
ATOM 860 O O . GLY A 1 109 ? -6.951 -15.155 6.456 1.00 39.81 109 GLY A O 1
ATOM 861 N N . ALA A 1 110 ? -7.886 -14.382 4.567 1.00 45.94 110 ALA A N 1
ATOM 862 C CA . ALA A 1 110 ? -6.625 -13.950 3.963 1.00 45.94 110 ALA A CA 1
ATOM 863 C C . ALA A 1 110 ? -5.940 -12.811 4.741 1.00 45.94 110 ALA A C 1
ATOM 865 O O . ALA A 1 110 ? -4.729 -12.859 4.929 1.00 45.94 110 ALA A O 1
ATOM 866 N N . GLU A 1 111 ? -6.693 -11.815 5.232 1.00 52.50 111 GLU A N 1
ATOM 867 C CA . GLU A 1 111 ? -6.127 -10.731 6.052 1.00 52.50 111 GLU A CA 1
ATOM 868 C C . GLU A 1 111 ? -5.600 -11.249 7.395 1.00 52.50 111 GLU A C 1
ATOM 870 O O . GLU A 1 111 ? -4.451 -10.975 7.734 1.00 52.50 111 GLU A O 1
ATOM 875 N N . GLN A 1 112 ? -6.388 -12.057 8.119 1.00 56.78 112 GLN A N 1
ATOM 876 C CA . GLN A 1 112 ? -5.952 -12.651 9.392 1.00 56.78 112 GLN A CA 1
ATOM 877 C C . GLN A 1 112 ? -4.760 -13.593 9.229 1.00 56.78 112 GLN A C 1
ATOM 879 O O . GLN A 1 112 ? -3.933 -13.703 10.132 1.00 56.78 112 GLN A O 1
ATOM 884 N N . ALA A 1 113 ? -4.669 -14.277 8.091 1.00 68.94 113 ALA A N 1
ATOM 885 C CA . ALA A 1 113 ? -3.571 -15.184 7.837 1.00 68.94 113 ALA A CA 1
ATOM 886 C C . ALA A 1 113 ? -2.323 -14.477 7.279 1.00 68.94 113 ALA A C 1
ATOM 888 O O . ALA A 1 113 ? -1.225 -15.002 7.434 1.00 68.94 113 ALA A O 1
ATOM 889 N N . ALA A 1 114 ? -2.447 -13.289 6.681 1.00 80.31 114 ALA A N 1
ATOM 890 C CA . ALA A 1 114 ? -1.299 -12.496 6.244 1.00 80.31 114 ALA A CA 1
ATOM 891 C C . ALA A 1 114 ? -0.657 -11.715 7.402 1.00 80.31 114 ALA A C 1
ATOM 893 O O . ALA A 1 114 ? 0.563 -11.538 7.427 1.00 80.31 114 ALA A O 1
ATOM 894 N N . PHE A 1 115 ? -1.451 -11.224 8.359 1.00 84.12 115 PHE A N 1
ATOM 895 C CA . PHE A 1 115 ? -0.956 -10.490 9.524 1.00 84.12 115 PHE A CA 1
ATOM 896 C C . PHE A 1 115 ? -2.004 -10.372 10.642 1.00 84.12 115 PHE A C 1
ATOM 898 O O . PHE A 1 115 ? -3.206 -10.504 10.431 1.00 84.12 115 PHE A O 1
ATOM 905 N N . ARG A 1 116 ? -1.547 -10.030 11.852 1.00 87.44 116 ARG A N 1
ATOM 906 C CA . ARG A 1 116 ? -2.411 -9.738 13.007 1.00 87.44 116 ARG A CA 1
ATOM 907 C C . ARG A 1 116 ? -2.271 -8.276 13.453 1.00 87.44 116 ARG A C 1
ATOM 909 O O . ARG A 1 116 ? -1.152 -7.885 13.786 1.00 87.44 116 ARG A O 1
ATOM 916 N N . PRO A 1 117 ? -3.354 -7.477 13.520 1.00 83.44 117 PRO A N 1
ATOM 917 C CA . PRO A 1 117 ? -3.305 -6.113 14.058 1.00 83.44 117 PRO A CA 1
ATOM 918 C C . PRO A 1 117 ? -2.915 -6.071 15.544 1.00 83.44 117 PRO A C 1
ATOM 920 O O . PRO A 1 117 ? -3.314 -6.948 16.314 1.00 83.44 117 PRO A O 1
ATOM 923 N N . VAL A 1 118 ? -2.155 -5.049 15.948 1.00 82.44 118 VAL A N 1
ATOM 924 C CA . VAL A 1 118 ? -1.686 -4.824 17.328 1.00 82.44 118 VAL A CA 1
ATOM 925 C C . VAL A 1 118 ? -1.618 -3.331 17.676 1.00 82.44 118 VAL A C 1
ATOM 927 O O . VAL A 1 118 ? -1.511 -2.487 16.789 1.00 82.44 118 VAL A O 1
ATOM 930 N N . ASP A 1 119 ? -1.626 -3.018 18.974 1.00 84.44 119 ASP A N 1
ATOM 931 C CA . ASP A 1 119 ? -1.265 -1.700 19.516 1.00 84.44 119 ASP A CA 1
ATOM 932 C C . ASP A 1 119 ? 0.080 -1.822 20.263 1.00 84.44 119 ASP A C 1
ATOM 934 O O . ASP A 1 119 ? 0.110 -2.342 21.383 1.00 84.44 119 ASP A O 1
ATOM 938 N N . PRO A 1 120 ? 1.215 -1.492 19.619 1.00 83.44 120 PRO A N 1
ATOM 939 C CA . PRO A 1 120 ? 2.529 -1.860 20.129 1.00 83.44 120 PRO A CA 1
ATOM 940 C C . PRO A 1 120 ? 3.089 -0.846 21.121 1.00 83.44 120 PRO A C 1
ATOM 942 O O . PRO A 1 120 ? 3.008 0.373 20.909 1.00 83.44 120 PRO A O 1
ATOM 945 N N . GLN A 1 121 ? 3.798 -1.358 22.129 1.00 87.12 121 GLN A N 1
ATOM 946 C CA . GLN A 1 121 ? 4.704 -0.520 22.905 1.00 87.12 121 GLN A CA 1
ATOM 947 C C . GLN A 1 121 ? 5.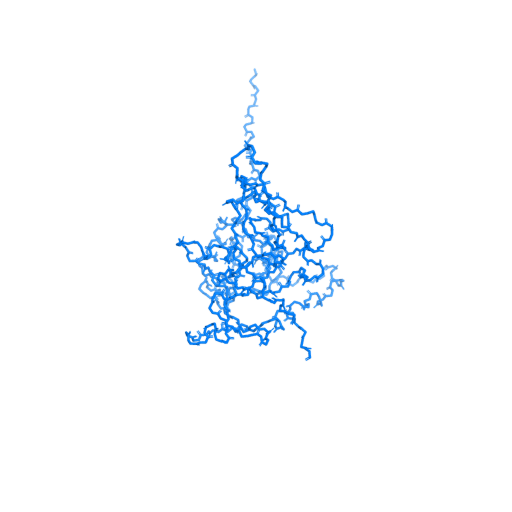885 -0.073 22.023 1.00 87.12 121 GLN A C 1
ATOM 949 O O . GLN A 1 121 ? 6.196 -0.727 21.020 1.00 87.12 121 GLN A O 1
ATOM 954 N N . PRO A 1 122 ? 6.546 1.059 22.326 1.00 87.69 122 PRO A N 1
ATOM 955 C CA . PRO A 1 122 ? 7.667 1.557 21.527 1.00 87.69 122 PRO A CA 1
ATOM 956 C C . PRO A 1 122 ? 8.764 0.515 21.244 1.00 87.69 122 PRO A C 1
ATOM 958 O O . PRO A 1 122 ? 9.309 0.503 20.144 1.00 87.69 122 PRO A O 1
ATOM 961 N N . GLU A 1 123 ? 9.045 -0.375 22.193 1.00 90.69 123 GLU A N 1
ATOM 962 C CA . GLU A 1 123 ? 10.042 -1.449 22.117 1.00 90.69 123 GLU A CA 1
ATOM 963 C C . GLU A 1 123 ? 9.661 -2.636 21.212 1.00 90.69 123 GLU A C 1
ATOM 965 O O . GLU A 1 123 ? 10.537 -3.398 20.795 1.00 90.69 123 GLU A O 1
ATOM 970 N N . ASP A 1 124 ? 8.375 -2.797 20.892 1.00 89.69 124 ASP A N 1
ATOM 971 C CA . ASP A 1 124 ? 7.877 -3.852 19.998 1.00 89.69 124 ASP A CA 1
ATOM 972 C C . ASP A 1 124 ? 8.031 -3.470 18.520 1.00 89.69 124 ASP A C 1
ATOM 974 O O . ASP A 1 124 ? 8.077 -4.328 17.626 1.00 89.69 124 ASP A O 1
ATOM 978 N N . ARG A 1 125 ? 8.113 -2.164 18.250 1.00 91.69 125 ARG A N 1
ATOM 979 C CA . ARG A 1 125 ? 8.158 -1.598 16.901 1.00 91.69 125 ARG A CA 1
ATOM 980 C C . ARG A 1 125 ? 9.415 -2.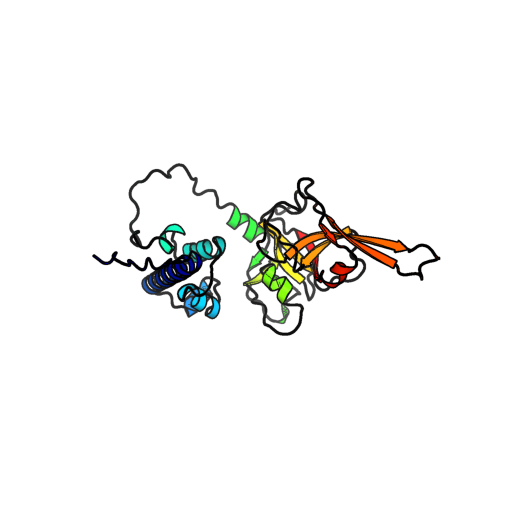053 16.180 1.00 91.69 125 ARG A C 1
ATOM 982 O O . ARG A 1 125 ? 10.523 -1.922 16.687 1.00 91.69 125 ARG A O 1
ATOM 989 N N . PHE A 1 126 ? 9.224 -2.596 14.984 1.00 92.75 126 PHE A N 1
ATOM 990 C CA . PHE A 1 126 ? 10.257 -3.182 14.128 1.00 92.75 126 PHE A CA 1
ATOM 991 C C . PHE A 1 126 ? 10.994 -4.389 14.722 1.00 92.75 126 PHE A C 1
ATOM 993 O O . PHE A 1 126 ? 11.848 -4.954 14.048 1.00 92.75 126 PHE A O 1
ATOM 1000 N N . ARG A 1 127 ? 10.645 -4.821 15.940 1.00 92.94 127 ARG A N 1
ATOM 1001 C CA . ARG A 1 127 ? 11.141 -6.054 16.556 1.00 92.94 127 ARG A CA 1
ATOM 1002 C C . ARG A 1 127 ? 10.169 -7.207 16.339 1.00 92.94 127 ARG A C 1
ATOM 1004 O O . ARG A 1 127 ? 10.583 -8.289 15.937 1.00 92.94 127 ARG A O 1
ATOM 1011 N N . SER A 1 128 ? 8.889 -6.974 16.615 1.00 91.62 128 SER A N 1
ATOM 1012 C CA . SER A 1 128 ? 7.811 -7.965 16.495 1.00 91.62 128 SER A CA 1
ATOM 1013 C C . SER A 1 128 ? 6.670 -7.498 15.590 1.00 91.62 128 SER A C 1
ATOM 1015 O O . SER A 1 128 ? 5.891 -8.320 15.112 1.00 91.62 128 SER A O 1
ATOM 1017 N N . CYS A 1 129 ? 6.580 -6.195 15.317 1.00 92.81 129 CYS A N 1
ATOM 1018 C CA . CYS A 1 129 ? 5.535 -5.615 14.483 1.00 92.81 129 CYS A CA 1
ATOM 1019 C C . CYS A 1 129 ? 6.070 -4.519 13.555 1.00 92.81 129 CYS A C 1
ATOM 1021 O O . CYS A 1 129 ? 7.100 -3.900 13.815 1.00 92.81 129 CYS A O 1
ATOM 1023 N N . VAL A 1 130 ? 5.353 -4.264 12.465 1.00 94.31 130 VAL A N 1
ATOM 1024 C CA . VAL A 1 130 ? 5.647 -3.210 11.483 1.00 94.31 130 VAL A CA 1
ATOM 1025 C C . VAL A 1 130 ? 4.375 -2.417 11.171 1.00 94.31 130 VAL A C 1
ATOM 1027 O O . VAL A 1 130 ? 3.273 -2.940 11.358 1.00 94.31 130 VAL A O 1
ATOM 1030 N N . PRO A 1 131 ? 4.480 -1.160 10.709 1.00 89.88 131 PRO A N 1
ATOM 1031 C CA . PRO A 1 131 ? 3.308 -0.396 10.303 1.00 89.88 131 PRO A CA 1
ATOM 1032 C C . PRO A 1 131 ? 2.678 -0.973 9.026 1.00 89.88 131 PRO A C 1
ATOM 1034 O O . PRO A 1 131 ? 3.378 -1.418 8.112 1.00 89.88 131 PRO A O 1
ATOM 1037 N N . LEU A 1 132 ? 1.350 -0.916 8.956 1.00 85.94 132 LEU A N 1
ATOM 1038 C CA . LEU A 1 132 ? 0.560 -1.101 7.743 1.00 85.94 132 LEU A CA 1
ATOM 1039 C C . LEU A 1 132 ? 0.272 0.270 7.118 1.00 85.94 132 LEU A C 1
ATOM 1041 O O . LEU A 1 132 ? -0.261 1.167 7.780 1.00 85.94 132 LEU A O 1
ATOM 1045 N N . PHE A 1 133 ? 0.596 0.414 5.836 1.00 79.62 133 PHE A N 1
ATOM 1046 C CA . PHE A 1 133 ? 0.338 1.616 5.047 1.00 79.62 133 PHE A CA 1
ATOM 1047 C C . PHE A 1 133 ? -0.487 1.303 3.798 1.00 79.62 133 PHE A C 1
ATOM 1049 O O . PHE A 1 133 ? -0.346 0.242 3.184 1.00 79.62 133 PHE A O 1
ATOM 1056 N N . SER A 1 134 ? -1.247 2.294 3.329 1.00 70.75 134 SER A N 1
ATOM 1057 C CA . SER A 1 134 ? -1.604 2.353 1.910 1.00 70.75 134 SER A CA 1
ATOM 1058 C C . SER A 1 134 ? -0.348 2.611 1.063 1.00 70.75 134 SER A C 1
ATOM 1060 O O . SER A 1 134 ? 0.604 3.246 1.521 1.00 70.75 134 SER A O 1
ATOM 1062 N N . LEU A 1 135 ? -0.323 2.169 -0.199 1.00 67.12 135 LEU A N 1
ATOM 1063 C CA . LEU A 1 135 ? 0.838 2.412 -1.074 1.00 67.12 135 LEU A CA 1
ATOM 1064 C C . LEU A 1 135 ? 1.142 3.910 -1.254 1.00 67.12 135 LEU A C 1
ATOM 1066 O O . LEU A 1 135 ? 2.306 4.304 -1.277 1.00 67.12 135 LEU A O 1
ATOM 1070 N N . ALA A 1 136 ? 0.105 4.753 -1.300 1.00 57.22 136 ALA A N 1
ATOM 1071 C CA . ALA A 1 136 ? 0.260 6.205 -1.363 1.00 57.22 136 ALA A CA 1
ATOM 1072 C C . ALA A 1 136 ? 0.915 6.779 -0.093 1.00 57.22 136 ALA A C 1
ATOM 1074 O O . ALA A 1 136 ? 1.806 7.624 -0.171 1.00 57.22 136 ALA A O 1
ATOM 1075 N N . ALA A 1 137 ? 0.522 6.274 1.080 1.00 51.25 137 ALA A N 1
ATOM 1076 C CA . ALA A 1 137 ? 1.124 6.623 2.364 1.00 51.25 137 ALA A CA 1
ATOM 1077 C C . ALA A 1 137 ? 2.604 6.194 2.434 1.00 51.25 137 ALA A C 1
ATOM 1079 O O . ALA A 1 137 ? 3.466 6.994 2.808 1.00 51.25 137 ALA A O 1
ATOM 1080 N N . ALA A 1 138 ? 2.917 4.971 1.993 1.00 54.19 138 ALA A N 1
ATOM 1081 C CA . ALA A 1 138 ? 4.280 4.441 1.965 1.00 54.19 138 ALA A CA 1
ATOM 1082 C C . ALA A 1 138 ? 5.223 5.267 1.077 1.00 54.19 138 ALA A C 1
ATOM 1084 O O . ALA A 1 138 ? 6.399 5.434 1.396 1.00 54.19 138 ALA A O 1
ATOM 1085 N N . ALA A 1 139 ? 4.718 5.818 -0.025 1.00 48.44 139 ALA A N 1
ATOM 1086 C CA . ALA A 1 139 ? 5.529 6.639 -0.905 1.00 48.44 139 ALA A CA 1
ATOM 1087 C C . ALA A 1 139 ? 5.723 8.077 -0.402 1.00 48.44 139 ALA A C 1
ATOM 1089 O O . ALA A 1 139 ? 6.828 8.614 -0.509 1.00 48.44 139 ALA A O 1
ATOM 1090 N N . GLY A 1 140 ? 4.709 8.688 0.215 1.00 43.06 140 GLY A N 1
ATOM 1091 C CA . GLY A 1 140 ? 4.833 10.024 0.812 1.00 43.06 140 GLY A CA 1
ATOM 1092 C C . GLY A 1 140 ? 5.794 10.083 2.009 1.00 43.06 140 GLY A C 1
ATOM 1093 O O . GLY A 1 140 ? 6.450 11.098 2.224 1.00 43.06 140 GLY A O 1
ATOM 1094 N N . GLY A 1 141 ? 5.943 8.985 2.759 1.00 43.84 141 GLY A N 1
ATOM 1095 C CA . GLY A 1 141 ? 6.631 8.990 4.059 1.00 43.84 141 GLY A CA 1
ATOM 1096 C C . GLY A 1 141 ? 8.126 9.140 4.091 1.00 43.84 141 GLY A C 1
ATOM 1097 O O . GLY A 1 141 ? 8.677 9.516 5.122 1.00 43.84 141 GLY A O 1
ATOM 1098 N N . PHE A 1 142 ? 8.784 8.869 2.976 1.00 47.94 142 PHE A N 1
ATOM 1099 C CA . PHE A 1 142 ? 10.239 8.858 2.936 1.00 47.94 142 PHE A CA 1
ATOM 1100 C C . PHE A 1 142 ? 10.835 10.060 2.189 1.00 47.94 142 PHE A C 1
ATOM 1102 O O . PHE A 1 142 ? 12.028 10.070 1.900 1.00 47.94 142 PHE A O 1
ATOM 1109 N N . SER A 1 143 ? 10.030 11.078 1.849 1.00 35.56 143 SER A N 1
ATOM 1110 C CA . SER A 1 143 ? 10.532 12.388 1.414 1.00 35.56 143 SER A CA 1
ATOM 1111 C C . SER A 1 143 ? 9.955 13.474 2.315 1.00 35.56 143 SER A C 1
ATOM 1113 O O . SER A 1 143 ? 8.768 13.759 2.254 1.00 35.56 143 SER A O 1
ATOM 1115 N N . THR A 1 144 ? 10.814 14.033 3.167 1.00 34.03 144 THR A N 1
ATOM 1116 C CA . THR A 1 144 ? 10.699 15.331 3.856 1.00 34.03 144 THR A CA 1
ATOM 1117 C C . THR A 1 144 ? 9.285 15.900 4.090 1.00 34.03 144 THR A C 1
ATOM 1119 O O . THR A 1 144 ? 8.684 16.490 3.198 1.00 34.03 144 THR A O 1
ATOM 1122 N N . ALA A 1 145 ? 8.864 15.862 5.361 1.00 34.47 145 ALA A N 1
ATOM 1123 C CA . ALA A 1 145 ? 7.909 16.778 6.000 1.00 34.47 145 ALA A CA 1
ATOM 1124 C C . ALA A 1 145 ? 6.427 16.744 5.553 1.00 34.47 145 ALA A C 1
ATOM 1126 O O . ALA A 1 145 ? 5.880 17.758 5.137 1.00 34.47 145 ALA A O 1
ATOM 1127 N N . ALA A 1 146 ? 5.734 15.621 5.773 1.00 32.09 146 ALA A N 1
ATOM 1128 C CA . ALA A 1 146 ? 4.315 15.595 6.165 1.00 32.09 146 ALA A CA 1
ATOM 1129 C C . ALA A 1 146 ? 3.955 14.198 6.700 1.00 32.09 146 ALA A C 1
ATOM 1131 O O . ALA A 1 146 ? 4.324 13.194 6.100 1.00 32.09 146 ALA A O 1
ATOM 1132 N N . GLY A 1 147 ? 3.275 14.131 7.848 1.00 44.62 147 GLY A N 1
ATOM 1133 C CA . GLY A 1 147 ? 2.977 12.885 8.558 1.00 44.62 147 GLY A CA 1
ATOM 1134 C C . GLY A 1 147 ? 2.213 11.869 7.708 1.00 44.62 147 GLY A C 1
ATOM 1135 O O . GLY A 1 147 ? 1.115 12.145 7.230 1.00 44.62 147 GLY A O 1
ATOM 1136 N N . VAL A 1 148 ? 2.799 10.684 7.557 1.00 52.41 148 VAL A N 1
ATOM 1137 C CA . VAL A 1 148 ? 2.119 9.523 6.988 1.00 52.41 148 VAL A CA 1
ATOM 1138 C C . VAL A 1 148 ? 1.141 8.972 8.003 1.00 52.41 148 VAL A C 1
ATOM 1140 O O . VAL A 1 148 ? 1.517 8.677 9.137 1.00 52.41 148 VAL A O 1
ATOM 1143 N N . GLU A 1 149 ? -0.109 8.809 7.592 1.00 55.31 149 GLU A N 1
ATOM 1144 C CA . GLU A 1 149 ? -1.106 8.127 8.406 1.00 55.31 149 GLU A CA 1
ATOM 1145 C C . GLU A 1 149 ? -0.823 6.616 8.363 1.00 55.31 149 GLU A C 1
ATOM 1147 O O . GLU A 1 149 ? -1.047 5.952 7.351 1.00 55.31 149 GLU A O 1
ATOM 1152 N N . ILE A 1 150 ? -0.267 6.087 9.460 1.00 64.75 150 ILE A N 1
ATOM 1153 C CA . ILE A 1 150 ? -0.216 4.645 9.735 1.00 64.75 150 ILE A CA 1
ATOM 1154 C C . ILE A 1 150 ? -1.664 4.163 9.853 1.00 64.75 150 ILE A C 1
ATOM 1156 O O . ILE A 1 150 ? -2.420 4.717 10.651 1.00 64.75 150 ILE A O 1
ATOM 1160 N N . GLU A 1 151 ? -2.053 3.145 9.083 1.00 69.12 151 GLU A N 1
ATOM 1161 C CA . GLU A 1 151 ? -3.401 2.575 9.201 1.00 69.12 151 GLU A CA 1
ATOM 1162 C C . GLU A 1 151 ? -3.541 1.808 10.517 1.00 69.12 151 GLU A C 1
ATOM 1164 O O . GLU A 1 151 ? -4.505 1.989 11.257 1.00 69.12 151 GLU A O 1
ATOM 1169 N N . THR A 1 152 ? -2.556 0.960 10.814 1.00 81.69 152 THR A N 1
ATOM 1170 C CA . THR A 1 152 ? -2.405 0.236 12.079 1.00 81.69 152 THR A CA 1
ATOM 1171 C C . THR A 1 152 ? -0.996 -0.364 12.162 1.00 81.69 152 THR A C 1
ATOM 1173 O O . THR A 1 152 ? -0.235 -0.306 11.195 1.00 81.69 152 THR A O 1
ATOM 1176 N N . TRP A 1 153 ? -0.633 -0.945 13.301 1.00 85.38 153 TRP A N 1
ATOM 1177 C CA . TRP A 1 153 ? 0.551 -1.793 13.426 1.00 85.38 153 TRP A CA 1
ATOM 1178 C C . TRP A 1 153 ? 0.147 -3.256 13.332 1.00 85.38 153 TRP A C 1
ATOM 1180 O O . TRP A 1 153 ? -0.924 -3.648 13.793 1.00 85.38 153 TRP A O 1
ATOM 1190 N N . VAL A 1 154 ? 1.003 -4.073 12.726 1.00 90.00 154 VAL A N 1
ATOM 1191 C CA . VAL A 1 154 ? 0.699 -5.480 12.477 1.00 90.00 154 VAL A CA 1
ATOM 1192 C C . VAL A 1 154 ? 1.886 -6.373 12.802 1.00 90.00 154 VAL A C 1
ATOM 1194 O O . VAL A 1 154 ? 3.038 -5.996 12.596 1.00 90.00 154 VAL A O 1
ATOM 1197 N N . VAL A 1 155 ? 1.599 -7.581 13.276 1.00 92.69 155 VAL A N 1
ATOM 1198 C CA . VAL A 1 155 ? 2.543 -8.700 13.292 1.00 92.69 155 VAL A CA 1
ATOM 1199 C C . VAL A 1 155 ? 2.373 -9.436 11.960 1.00 92.69 155 VAL A C 1
ATOM 1201 O O . VAL A 1 155 ? 1.343 -10.092 11.780 1.00 92.69 155 VAL A O 1
ATOM 1204 N N . PRO A 1 156 ? 3.303 -9.294 11.000 1.00 92.69 156 PRO A N 1
ATOM 1205 C CA . PRO A 1 156 ? 3.208 -9.983 9.719 1.00 92.69 156 PRO A CA 1
ATOM 1206 C C . PRO A 1 156 ? 3.407 -11.489 9.906 1.00 92.69 156 PRO A C 1
ATOM 1208 O O . PRO A 1 156 ? 4.244 -11.913 10.703 1.00 92.69 156 PRO A O 1
ATOM 1211 N N . ASN A 1 157 ? 2.672 -12.300 9.150 1.00 91.00 157 ASN A N 1
ATOM 1212 C CA . ASN A 1 157 ? 2.896 -13.738 9.096 1.00 91.00 157 ASN A CA 1
ATOM 1213 C C . ASN A 1 157 ? 4.138 -14.029 8.241 1.00 91.00 157 ASN A C 1
ATOM 1215 O O . ASN A 1 157 ? 4.069 -14.206 7.027 1.00 91.00 157 ASN A O 1
ATOM 1219 N N . THR A 1 158 ? 5.305 -13.982 8.874 1.00 89.25 158 THR A N 1
ATOM 1220 C CA . THR A 1 158 ? 6.595 -14.248 8.242 1.00 89.25 158 THR A CA 1
ATOM 1221 C C . THR A 1 158 ? 7.583 -14.771 9.277 1.00 89.25 158 THR A C 1
ATOM 1223 O O . THR A 1 158 ? 7.529 -14.403 10.448 1.00 89.25 158 THR A O 1
ATOM 1226 N N . GLN A 1 159 ? 8.513 -15.617 8.840 1.00 88.44 159 GLN A N 1
ATOM 1227 C CA . GLN A 1 159 ? 9.649 -16.056 9.658 1.00 88.44 159 GLN A CA 1
ATOM 1228 C C . GLN A 1 159 ? 10.865 -15.127 9.517 1.00 88.44 159 GLN A C 1
ATOM 1230 O O . GLN A 1 159 ? 11.887 -15.334 10.169 1.00 88.44 159 GLN A O 1
ATOM 1235 N N . LEU A 1 160 ? 10.783 -14.122 8.640 1.00 90.19 160 LEU A N 1
ATOM 1236 C CA . LEU A 1 160 ? 11.875 -13.188 8.410 1.00 90.19 160 LEU A CA 1
ATOM 1237 C C . LEU A 1 160 ? 12.022 -12.220 9.592 1.00 90.19 160 LEU A C 1
ATOM 1239 O O . LEU A 1 160 ? 11.017 -11.754 10.133 1.00 90.19 160 LEU A O 1
ATOM 1243 N N . PRO A 1 161 ? 13.261 -11.865 9.975 1.00 93.19 161 PRO A N 1
ATOM 1244 C CA . PRO A 1 161 ? 13.482 -10.847 10.988 1.00 93.19 161 PRO A CA 1
ATOM 1245 C C . PRO A 1 161 ? 12.975 -9.488 10.501 1.00 93.19 161 PRO A C 1
ATOM 1247 O O . PRO A 1 161 ? 13.163 -9.103 9.341 1.00 93.19 161 PRO A O 1
ATOM 1250 N N . LEU A 1 162 ? 12.349 -8.754 11.416 1.00 95.69 162 LEU A N 1
ATOM 1251 C CA . LEU A 1 162 ? 11.878 -7.399 11.175 1.00 95.69 162 LEU A CA 1
ATOM 1252 C C . LEU A 1 162 ? 12.994 -6.398 11.487 1.00 95.69 162 LEU A C 1
ATOM 1254 O O . LEU A 1 162 ? 13.826 -6.616 12.370 1.00 95.69 162 LEU A O 1
ATOM 1258 N N . HIS A 1 163 ? 13.019 -5.308 10.727 1.00 92.44 163 HIS A N 1
ATOM 1259 C CA . HIS A 1 163 ? 13.993 -4.235 10.877 1.00 92.44 163 HIS A CA 1
ATOM 1260 C C . HIS A 1 163 ? 13.337 -2.877 10.648 1.00 92.44 163 HIS A C 1
ATOM 1262 O O . HIS A 1 163 ? 12.280 -2.768 10.020 1.00 92.44 163 HIS A O 1
ATOM 1268 N N . GLU A 1 164 ? 13.990 -1.828 11.144 1.00 90.88 164 GLU A N 1
ATOM 1269 C CA . GLU A 1 164 ? 13.544 -0.457 10.933 1.00 90.88 164 GLU A CA 1
ATOM 1270 C C . GLU A 1 164 ? 13.420 -0.138 9.435 1.00 90.88 164 GLU A C 1
ATOM 1272 O O . GLU A 1 164 ? 14.232 -0.569 8.613 1.00 90.88 164 GLU A O 1
ATOM 1277 N N . GLY A 1 165 ? 12.355 0.583 9.076 1.00 89.50 165 GLY A N 1
ATOM 1278 C CA . GLY A 1 165 ? 12.026 0.902 7.686 1.00 89.50 165 GLY A CA 1
ATOM 1279 C C . GLY A 1 165 ? 11.267 -0.198 6.934 1.00 89.50 165 GLY A C 1
ATOM 1280 O O . GLY A 1 165 ? 10.932 -0.006 5.762 1.00 89.50 165 GLY A O 1
ATOM 1281 N N . MET A 1 166 ? 10.954 -1.328 7.580 1.00 95.06 166 MET A N 1
ATOM 1282 C CA . MET A 1 166 ? 10.008 -2.305 7.038 1.00 95.06 166 MET A CA 1
ATOM 1283 C C . MET A 1 166 ? 8.552 -1.900 7.271 1.00 95.06 166 MET A C 1
ATOM 1285 O O . MET A 1 166 ? 8.221 -1.289 8.286 1.00 95.06 166 MET A O 1
ATOM 1289 N N . PHE A 1 167 ? 7.674 -2.263 6.339 1.00 94.31 167 PHE A N 1
ATOM 1290 C CA . PHE A 1 167 ? 6.237 -2.005 6.431 1.00 94.31 167 PHE A CA 1
ATOM 1291 C C . PHE A 1 167 ? 5.434 -2.999 5.594 1.00 94.31 167 PHE A C 1
ATOM 1293 O O . PHE A 1 167 ? 5.952 -3.581 4.641 1.00 94.31 167 PHE A O 1
ATOM 1300 N N . VAL A 1 168 ? 4.156 -3.163 5.929 1.00 92.31 168 VAL A N 1
ATOM 1301 C CA . VAL A 1 168 ? 3.202 -3.923 5.117 1.00 92.31 168 VAL A CA 1
ATOM 1302 C C . VAL A 1 168 ? 2.388 -2.959 4.261 1.00 92.31 168 VAL A C 1
ATOM 1304 O O . VAL A 1 168 ? 2.007 -1.883 4.721 1.00 92.31 168 VAL A O 1
ATOM 1307 N N . ALA A 1 169 ? 2.109 -3.339 3.018 1.00 86.38 169 ALA A N 1
ATOM 1308 C CA . ALA A 1 169 ? 1.124 -2.666 2.178 1.00 86.38 169 ALA A CA 1
ATOM 1309 C C . ALA A 1 169 ? 0.416 -3.669 1.265 1.00 86.38 169 ALA A C 1
ATOM 1311 O O . ALA A 1 169 ? 0.999 -4.677 0.860 1.00 86.38 169 ALA A O 1
ATOM 1312 N N . ARG A 1 170 ? -0.842 -3.382 0.918 1.00 83.12 170 ARG A N 1
ATOM 1313 C CA . ARG A 1 170 ? -1.601 -4.188 -0.043 1.00 83.12 170 ARG A CA 1
ATOM 1314 C C . ARG A 1 170 ? -1.259 -3.784 -1.474 1.00 83.12 170 ARG A C 1
ATOM 1316 O O . ARG A 1 170 ? -1.353 -2.606 -1.816 1.00 83.12 170 ARG A O 1
ATOM 1323 N N . VAL A 1 171 ? -0.916 -4.760 -2.307 1.00 79.12 171 VAL A N 1
ATOM 1324 C CA . VAL A 1 171 ? -0.715 -4.593 -3.751 1.00 79.12 171 VAL A CA 1
ATOM 1325 C C . VAL A 1 171 ? -1.995 -5.010 -4.464 1.00 79.12 171 VAL A C 1
ATOM 1327 O O . VAL A 1 171 ? -2.528 -6.083 -4.206 1.00 79.12 171 VAL A O 1
ATOM 1330 N N . VAL A 1 172 ? -2.515 -4.157 -5.342 1.00 74.00 172 VAL A N 1
ATOM 1331 C CA . VAL A 1 172 ? -3.735 -4.412 -6.123 1.00 74.00 172 VAL A CA 1
ATOM 1332 C C . VAL A 1 172 ? -3.380 -4.303 -7.601 1.00 74.00 172 VAL A C 1
ATOM 1334 O O . VAL A 1 172 ? -2.542 -3.494 -7.963 1.00 74.00 172 VAL A O 1
ATOM 1337 N N . GLY A 1 173 ? -3.988 -5.116 -8.455 1.00 68.38 173 GLY A N 1
ATOM 1338 C CA . GLY A 1 173 ? -3.701 -5.142 -9.889 1.00 68.38 173 GLY A CA 1
ATOM 1339 C C . GLY A 1 173 ? -2.894 -6.370 -10.300 1.00 68.38 173 GLY A C 1
ATOM 1340 O O . GLY A 1 173 ? -2.243 -7.024 -9.486 1.00 68.38 173 GLY A O 1
ATOM 1341 N N . HIS A 1 174 ? -2.953 -6.697 -11.588 1.00 76.75 174 HIS A N 1
ATOM 1342 C CA . HIS A 1 174 ? -2.571 -8.025 -12.090 1.00 76.75 174 HIS A CA 1
ATOM 1343 C C . HIS A 1 174 ? -1.198 -8.052 -12.775 1.00 76.75 174 HIS A C 1
ATOM 1345 O O . HIS A 1 174 ? -0.719 -9.095 -13.218 1.00 76.75 174 HIS A O 1
ATOM 1351 N N . SER A 1 175 ? -0.521 -6.906 -12.853 1.00 78.31 175 SER A N 1
ATOM 1352 C CA . SER A 1 175 ? 0.729 -6.748 -13.609 1.00 78.31 175 SER A CA 1
ATOM 1353 C C . SER A 1 175 ? 1.916 -7.575 -13.080 1.00 78.31 175 SER A C 1
ATOM 1355 O O . SER A 1 175 ? 2.882 -7.815 -13.809 1.00 78.31 175 SER A O 1
ATOM 1357 N N . MET A 1 176 ? 1.859 -8.016 -11.822 1.00 88.06 176 MET A N 1
ATOM 1358 C CA . MET A 1 176 ? 2.922 -8.784 -11.161 1.00 88.06 176 MET A CA 1
ATOM 1359 C C . MET A 1 176 ? 2.563 -10.255 -10.923 1.00 88.06 176 MET A C 1
ATOM 1361 O O . MET A 1 176 ? 3.363 -10.996 -10.342 1.00 88.06 176 MET A O 1
ATOM 1365 N N . GLU A 1 177 ? 1.413 -10.696 -11.426 1.00 83.88 177 GLU A N 1
ATOM 1366 C CA . GLU A 1 177 ? 1.002 -12.095 -11.386 1.00 83.88 177 GLU A CA 1
ATOM 1367 C C . GLU A 1 177 ? 1.932 -12.986 -12.233 1.00 83.88 177 GLU A C 1
ATOM 1369 O O . GLU A 1 177 ? 2.526 -12.516 -13.208 1.00 83.88 177 GLU A O 1
ATOM 1374 N N . PRO A 1 178 ? 2.106 -14.269 -11.861 1.00 88.56 178 PRO A N 1
ATOM 1375 C CA . PRO A 1 178 ? 1.512 -14.936 -10.694 1.00 88.56 178 PRO A CA 1
ATOM 1376 C C . PRO A 1 178 ? 2.278 -14.694 -9.381 1.00 88.56 178 PRO A C 1
ATOM 1378 O O . PRO A 1 178 ? 1.809 -15.093 -8.324 1.00 88.56 178 PRO A O 1
ATOM 1381 N N . ALA A 1 179 ? 3.454 -14.057 -9.427 1.00 86.75 179 ALA A N 1
ATOM 1382 C CA . ALA A 1 179 ? 4.328 -13.930 -8.256 1.00 86.75 179 ALA A CA 1
ATOM 1383 C C . ALA A 1 179 ? 3.750 -13.037 -7.147 1.00 86.75 179 ALA A C 1
ATOM 1385 O O . ALA A 1 179 ? 4.104 -13.205 -5.987 1.00 86.75 179 ALA A O 1
ATOM 1386 N N . ILE A 1 180 ? 2.914 -12.064 -7.513 1.00 85.81 180 ILE A N 1
ATOM 1387 C CA . ILE A 1 180 ? 2.155 -11.236 -6.575 1.00 85.81 180 ILE A CA 1
ATOM 1388 C C . ILE A 1 180 ? 0.709 -11.219 -7.072 1.00 85.81 180 ILE A C 1
ATOM 1390 O O . ILE A 1 180 ? 0.411 -10.468 -8.006 1.00 85.81 180 ILE A O 1
ATOM 1394 N N . PRO A 1 181 ? -0.167 -12.066 -6.511 1.00 83.31 181 PRO A N 1
ATOM 1395 C CA . PRO A 1 181 ? -1.597 -12.011 -6.780 1.00 83.31 181 PRO A CA 1
ATOM 1396 C C . PRO A 1 181 ? -2.194 -10.636 -6.462 1.00 83.31 181 PRO A C 1
ATOM 1398 O O . PRO A 1 181 ? -1.794 -9.964 -5.505 1.00 83.31 181 PRO A O 1
ATOM 1401 N N . SER A 1 182 ? -3.178 -10.213 -7.256 1.00 76.06 182 SER A N 1
ATOM 1402 C CA . SER A 1 182 ? -3.925 -8.990 -6.959 1.00 76.06 182 SER A CA 1
ATOM 1403 C C . SER A 1 182 ? -4.612 -9.097 -5.590 1.00 76.06 182 SER A C 1
ATOM 1405 O O . SER A 1 182 ? -5.316 -10.063 -5.304 1.00 76.06 182 SER A O 1
ATOM 1407 N N . GLY A 1 183 ? -4.407 -8.096 -4.733 1.00 74.06 183 GLY A N 1
ATOM 1408 C CA . GLY A 1 183 ? -4.939 -8.052 -3.370 1.00 74.06 183 GLY A CA 1
ATOM 1409 C C . GLY A 1 183 ? -3.991 -8.587 -2.294 1.00 74.06 183 GLY A C 1
ATOM 1410 O O . GLY A 1 183 ? -4.322 -8.471 -1.114 1.00 74.06 183 GLY A O 1
ATOM 1411 N N . SER A 1 184 ? -2.820 -9.118 -2.657 1.00 82.44 184 SER A N 1
ATOM 1412 C CA . SER A 1 184 ? -1.835 -9.607 -1.691 1.00 82.44 184 SER A CA 1
AT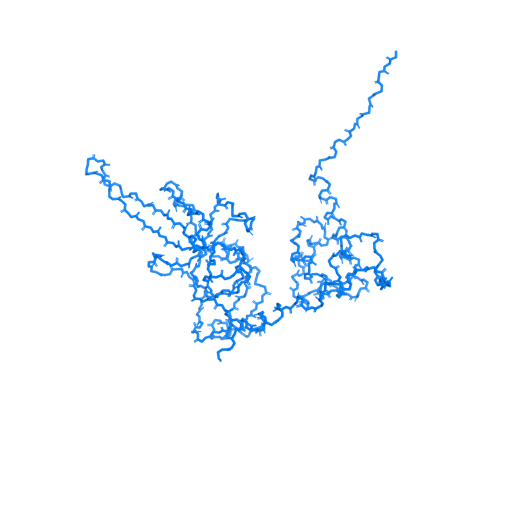OM 1413 C C . SER A 1 184 ? -1.304 -8.506 -0.773 1.00 82.44 184 SER A C 1
ATOM 1415 O O . SER A 1 184 ? -1.030 -7.379 -1.198 1.00 82.44 184 SER A O 1
ATOM 1417 N N . PHE A 1 185 ? -1.086 -8.856 0.494 1.00 88.38 185 PHE A N 1
ATOM 1418 C CA . PHE A 1 185 ? -0.296 -8.040 1.408 1.00 88.38 185 PHE A CA 1
ATOM 1419 C C . PHE A 1 185 ? 1.174 -8.395 1.263 1.00 88.38 185 PHE A C 1
ATOM 1421 O O . PHE A 1 185 ? 1.552 -9.561 1.247 1.00 88.38 185 PHE A O 1
ATOM 1428 N N . CYS A 1 186 ? 2.005 -7.372 1.157 1.00 92.56 186 CYS A N 1
ATOM 1429 C CA . CYS A 1 186 ? 3.420 -7.518 0.887 1.00 92.56 186 CYS A CA 1
ATOM 1430 C C . CYS A 1 186 ? 4.219 -6.808 1.974 1.00 92.56 186 CYS A C 1
ATOM 1432 O O . CYS A 1 186 ? 3.908 -5.673 2.341 1.00 92.56 186 CYS A O 1
ATOM 1434 N N . LEU A 1 187 ? 5.262 -7.475 2.465 1.00 95.12 187 LEU A N 1
ATOM 1435 C CA . LEU A 1 187 ? 6.275 -6.878 3.321 1.00 95.12 187 LEU A CA 1
ATOM 1436 C C . LEU A 1 187 ? 7.308 -6.179 2.439 1.00 95.12 187 LEU A C 1
ATOM 1438 O O . LEU A 1 187 ? 7.911 -6.792 1.556 1.00 95.12 187 LEU A O 1
ATOM 1442 N N . PHE A 1 188 ? 7.532 -4.902 2.706 1.00 95.50 188 PHE A N 1
ATOM 1443 C CA . PHE A 1 188 ? 8.496 -4.062 2.012 1.00 95.50 188 PHE A CA 1
ATOM 1444 C C . PHE A 1 188 ? 9.586 -3.578 2.961 1.00 95.50 188 PHE A C 1
ATOM 1446 O O . PHE A 1 188 ? 9.383 -3.514 4.172 1.00 95.50 188 PHE A O 1
ATOM 1453 N N . ARG A 1 189 ? 10.736 -3.190 2.400 1.00 94.69 189 ARG A N 1
ATOM 1454 C CA . ARG A 1 189 ? 11.855 -2.581 3.129 1.00 94.69 189 ARG A CA 1
ATOM 1455 C C . ARG A 1 189 ? 12.326 -1.292 2.462 1.00 94.69 189 ARG A C 1
ATOM 1457 O O . ARG A 1 189 ? 12.664 -1.289 1.275 1.00 94.69 189 ARG A O 1
ATOM 1464 N N . HIS A 1 190 ? 12.412 -0.229 3.256 1.00 91.19 190 HIS A N 1
ATOM 1465 C CA . HIS A 1 190 ? 13.036 1.049 2.921 1.00 91.19 190 HIS A CA 1
ATOM 1466 C C . HIS A 1 190 ? 14.240 1.320 3.857 1.00 91.19 190 HIS A C 1
ATOM 1468 O O . HIS A 1 190 ? 14.163 0.984 5.035 1.00 91.19 190 HIS A O 1
ATOM 1474 N N . PRO A 1 191 ? 15.317 1.989 3.400 1.00 91.62 191 PRO A N 1
ATOM 1475 C CA . PRO A 1 191 ? 15.601 2.324 2.008 1.00 91.62 191 PRO A CA 1
ATOM 1476 C C . PRO A 1 191 ? 16.085 1.090 1.242 1.00 91.62 191 PRO A C 1
ATOM 1478 O O . PRO A 1 191 ? 16.534 0.098 1.818 1.00 91.62 191 PRO A O 1
ATOM 1481 N N . VAL A 1 192 ? 16.037 1.158 -0.087 1.00 90.00 192 VAL A N 1
ATOM 1482 C CA . VAL A 1 192 ? 16.617 0.106 -0.930 1.00 90.00 192 VAL A CA 1
ATOM 1483 C C . VAL A 1 192 ? 18.142 0.211 -0.897 1.00 90.00 192 VAL A C 1
ATOM 1485 O O . VAL A 1 192 ? 18.719 1.118 -1.496 1.00 90.00 192 VAL A O 1
ATOM 1488 N N . ALA A 1 193 ? 18.794 -0.727 -0.210 1.00 86.06 193 ALA A N 1
ATOM 1489 C CA . ALA A 1 193 ? 20.250 -0.813 -0.122 1.00 86.06 193 ALA A CA 1
ATOM 1490 C C . ALA A 1 193 ? 20.843 -1.715 -1.221 1.00 86.06 193 ALA A C 1
ATOM 1492 O O . ALA A 1 193 ? 20.294 -2.773 -1.539 1.00 86.06 193 ALA A O 1
ATOM 1493 N N . GLY A 1 194 ? 21.997 -1.324 -1.770 1.00 88.81 194 GLY A N 1
ATOM 1494 C CA . GLY A 1 194 ? 22.723 -2.088 -2.790 1.00 88.81 194 GLY A CA 1
ATOM 1495 C C . GLY A 1 194 ? 22.138 -1.974 -4.203 1.00 88.81 194 GLY A C 1
ATOM 1496 O O . GLY A 1 194 ? 21.431 -1.021 -4.537 1.00 88.81 194 GLY A O 1
ATOM 1497 N N . SER A 1 195 ? 22.462 -2.947 -5.063 1.00 90.31 195 SER A N 1
ATOM 1498 C CA . SER A 1 195 ? 21.959 -2.977 -6.442 1.00 90.31 195 SER A CA 1
ATOM 1499 C C . SER A 1 195 ? 20.438 -3.138 -6.475 1.00 90.31 195 SER A C 1
ATOM 1501 O O . SER A 1 195 ? 19.853 -3.876 -5.684 1.00 90.31 195 SER A O 1
ATOM 1503 N N . ARG A 1 196 ? 19.797 -2.459 -7.427 1.00 92.81 196 ARG A N 1
ATOM 1504 C CA . ARG A 1 196 ? 18.357 -2.564 -7.719 1.00 92.81 196 ARG A CA 1
ATOM 1505 C C . ARG A 1 196 ? 18.059 -3.612 -8.793 1.00 92.81 196 ARG A C 1
ATOM 1507 O O . ARG A 1 196 ? 16.903 -3.949 -9.019 1.00 92.81 196 ARG A O 1
ATOM 1514 N N . GLN A 1 197 ? 19.096 -4.107 -9.468 1.00 93.44 197 GLN A N 1
ATOM 1515 C CA . GLN A 1 197 ? 18.966 -4.952 -10.646 1.00 93.44 197 GLN A CA 1
ATOM 1516 C C . GLN A 1 197 ? 18.214 -6.248 -10.341 1.00 93.44 197 GLN A C 1
ATOM 1518 O O . GLN A 1 197 ? 18.594 -6.999 -9.449 1.00 93.44 197 GLN A O 1
ATOM 1523 N N . GLY A 1 198 ? 17.158 -6.511 -11.109 1.00 93.50 198 GLY A N 1
ATOM 1524 C CA . GLY A 1 198 ? 16.338 -7.716 -11.019 1.00 93.50 198 GLY A CA 1
ATOM 1525 C C . GLY A 1 198 ? 15.371 -7.754 -9.833 1.00 93.50 198 GLY A C 1
ATOM 1526 O O . GLY A 1 198 ? 14.579 -8.694 -9.751 1.00 93.50 198 GLY A O 1
ATOM 1527 N N . ARG A 1 199 ? 15.390 -6.758 -8.940 1.00 95.56 199 ARG A N 1
ATOM 1528 C CA . ARG A 1 199 ? 14.565 -6.728 -7.721 1.00 95.56 199 ARG A CA 1
ATOM 1529 C C . ARG A 1 199 ? 13.176 -6.185 -8.015 1.00 95.56 199 ARG A C 1
ATOM 1531 O O . ARG A 1 199 ? 13.009 -5.370 -8.920 1.00 95.56 199 ARG A O 1
ATOM 1538 N N . ILE A 1 200 ? 12.186 -6.630 -7.247 1.00 95.88 200 ILE A N 1
ATOM 1539 C CA . ILE A 1 200 ? 10.831 -6.078 -7.304 1.00 95.88 200 ILE A CA 1
ATOM 1540 C C . ILE A 1 200 ? 10.771 -4.876 -6.366 1.00 95.88 200 ILE A C 1
ATOM 1542 O O . ILE A 1 200 ? 11.059 -4.999 -5.177 1.00 95.88 200 ILE A O 1
ATOM 1546 N N . LEU A 1 201 ? 10.428 -3.715 -6.914 1.00 94.50 201 LEU A N 1
ATOM 1547 C CA . LEU A 1 201 ? 10.450 -2.441 -6.207 1.00 94.50 201 LEU A CA 1
ATOM 1548 C C . LEU A 1 201 ? 9.078 -1.777 -6.264 1.00 94.50 201 LEU A C 1
ATOM 1550 O O . LEU A 1 201 ? 8.414 -1.813 -7.300 1.00 94.50 201 LEU A O 1
ATOM 1554 N N . LEU A 1 202 ? 8.706 -1.121 -5.167 1.00 91.25 202 LEU A N 1
ATOM 1555 C CA . LEU A 1 202 ? 7.693 -0.077 -5.150 1.00 91.25 202 LEU A CA 1
ATOM 1556 C C . LEU A 1 202 ? 8.332 1.218 -5.654 1.00 91.25 202 LEU A C 1
ATOM 1558 O O . LEU A 1 202 ? 9.310 1.711 -5.081 1.00 91.25 202 LEU A O 1
ATOM 1562 N N . VAL A 1 203 ? 7.783 1.754 -6.736 1.00 86.50 203 VAL A N 1
ATOM 1563 C CA . VAL A 1 203 ? 8.315 2.916 -7.444 1.00 86.50 203 VAL A CA 1
ATOM 1564 C C . VAL A 1 203 ? 7.226 3.966 -7.594 1.00 86.50 203 VAL A C 1
ATOM 1566 O O . VAL A 1 203 ? 6.079 3.642 -7.890 1.00 86.50 203 VAL A O 1
ATOM 1569 N N . GLU A 1 204 ? 7.607 5.223 -7.407 1.00 80.62 204 GLU A N 1
ATOM 1570 C CA . GLU A 1 204 ? 6.807 6.396 -7.730 1.00 80.62 204 GLU A CA 1
ATOM 1571 C C . GLU A 1 204 ? 7.296 7.022 -9.045 1.00 80.62 204 GLU A C 1
ATOM 1573 O O . GLU A 1 204 ? 8.501 7.204 -9.246 1.00 80.62 204 GLU A O 1
ATOM 1578 N N . HIS A 1 205 ? 6.367 7.369 -9.933 1.00 70.56 205 HIS A N 1
ATOM 1579 C CA . HIS A 1 205 ? 6.632 8.095 -11.169 1.00 70.56 205 HIS A CA 1
ATOM 1580 C C . HIS A 1 205 ? 5.479 9.039 -11.503 1.00 70.56 205 HIS A C 1
ATOM 1582 O O . HIS A 1 205 ? 4.326 8.621 -11.598 1.00 70.56 205 HIS A O 1
ATOM 1588 N N . ARG A 1 206 ? 5.796 10.317 -11.721 1.00 58.41 206 ARG A N 1
ATOM 1589 C CA . ARG A 1 206 ? 4.794 11.378 -11.914 1.00 58.41 206 ARG A CA 1
ATOM 1590 C C . ARG A 1 206 ? 3.962 11.200 -13.187 1.00 58.41 206 ARG A C 1
ATOM 1592 O O . ARG A 1 206 ? 2.768 11.470 -13.145 1.00 58.41 206 ARG A O 1
ATOM 1599 N N . ASP A 1 207 ? 4.564 10.650 -14.241 1.00 53.62 207 ASP A N 1
ATOM 1600 C CA . ASP A 1 207 ? 3.914 10.470 -15.549 1.00 53.62 207 ASP A CA 1
ATOM 1601 C C . ASP A 1 207 ? 3.444 9.029 -15.824 1.00 53.62 207 ASP A C 1
ATOM 1603 O O . ASP A 1 207 ? 2.950 8.734 -16.910 1.00 53.62 207 ASP A O 1
ATOM 1607 N N . ILE A 1 208 ? 3.585 8.105 -14.858 1.00 51.69 208 ILE A N 1
ATOM 1608 C CA . ILE A 1 208 ? 2.964 6.777 -14.985 1.00 51.69 208 ILE A CA 1
ATOM 1609 C C . ILE A 1 208 ? 1.541 6.894 -14.444 1.00 51.69 208 ILE A C 1
ATOM 1611 O O . ILE A 1 208 ? 1.318 6.964 -13.236 1.00 51.69 208 ILE A O 1
ATOM 1615 N N . HIS A 1 209 ? 0.569 6.895 -15.350 1.00 44.91 209 HIS A N 1
ATOM 1616 C CA . HIS A 1 209 ? -0.810 6.560 -15.020 1.00 44.91 209 HIS A CA 1
ATOM 1617 C C . HIS A 1 209 ? -0.959 5.044 -15.107 1.00 44.91 209 HIS A C 1
ATOM 1619 O O . HIS A 1 209 ? -1.171 4.496 -16.185 1.00 44.91 209 HIS A O 1
ATOM 1625 N N . ASP A 1 210 ? -0.789 4.362 -13.974 1.00 48.91 210 ASP A N 1
ATOM 1626 C CA . ASP A 1 210 ? -1.115 2.942 -13.863 1.00 48.91 210 ASP A CA 1
ATOM 1627 C C . ASP A 1 210 ? -2.656 2.821 -13.813 1.00 48.91 210 ASP A C 1
ATOM 1629 O O . ASP A 1 210 ? -3.270 3.306 -12.850 1.00 48.91 210 ASP A O 1
ATOM 1633 N N . PRO A 1 211 ? -3.304 2.252 -14.852 1.00 39.66 211 PRO A N 1
ATOM 1634 C CA . PRO A 1 211 ? -4.762 2.189 -14.940 1.00 39.66 211 PRO A CA 1
ATOM 1635 C C . PRO A 1 211 ? -5.389 1.360 -13.809 1.00 39.66 211 PRO A C 1
ATOM 1637 O O . PRO A 1 211 ? -6.559 1.575 -13.498 1.00 39.66 211 PRO A O 1
ATOM 1640 N N . ASP A 1 212 ? -4.612 0.491 -13.149 1.00 38.75 212 ASP A N 1
ATOM 1641 C CA . ASP A 1 212 ? -5.073 -0.319 -12.018 1.00 38.75 212 ASP A CA 1
ATOM 1642 C C . ASP A 1 212 ? -5.013 0.458 -10.681 1.00 38.75 212 ASP A C 1
ATOM 1644 O O . ASP A 1 212 ? -5.716 0.111 -9.731 1.00 38.75 212 ASP A O 1
ATOM 1648 N N . HIS A 1 213 ? -4.197 1.520 -10.588 1.00 44.31 213 HIS A N 1
ATOM 1649 C CA . HIS A 1 213 ? -3.902 2.215 -9.322 1.00 44.31 213 HIS A CA 1
ATOM 1650 C C . HIS A 1 213 ? -4.384 3.669 -9.261 1.00 44.31 213 HIS A C 1
ATOM 1652 O O . HIS A 1 213 ? -4.401 4.250 -8.174 1.00 44.31 213 HIS A O 1
ATOM 1658 N N . GLY A 1 214 ? -4.747 4.283 -10.395 1.00 40.41 214 GLY A N 1
ATOM 1659 C CA . GLY A 1 214 ? -5.231 5.671 -10.445 1.00 40.41 214 GLY A CA 1
ATOM 1660 C C . GLY A 1 214 ? -4.265 6.703 -9.838 1.00 40.41 214 GLY A C 1
ATOM 1661 O O . GLY A 1 214 ? -4.688 7.798 -9.470 1.00 40.41 214 GLY A O 1
ATOM 1662 N N . GLY A 1 215 ? -2.980 6.357 -9.699 1.00 51.38 215 GLY A N 1
ATOM 1663 C CA . GLY A 1 215 ? -1.970 7.140 -8.991 1.00 51.38 215 GLY A CA 1
ATOM 1664 C C . GLY A 1 215 ? -0.553 6.861 -9.494 1.00 51.38 215 GLY A C 1
ATOM 1665 O O . GLY A 1 215 ? -0.319 5.914 -10.237 1.00 51.38 215 GLY A O 1
ATOM 1666 N N . SER A 1 216 ? 0.399 7.693 -9.069 1.00 63.47 216 SER A N 1
ATOM 1667 C CA . SER A 1 216 ? 1.807 7.692 -9.501 1.00 63.47 216 SER A CA 1
ATOM 1668 C C . SER A 1 216 ? 2.652 6.516 -8.977 1.00 63.47 216 SER A C 1
ATOM 1670 O O . SER A 1 216 ? 3.871 6.640 -8.940 1.00 63.47 216 SER A O 1
ATOM 1672 N N . TYR A 1 217 ? 2.061 5.398 -8.535 1.00 74.44 217 TYR A N 1
ATOM 1673 C CA . TYR A 1 217 ? 2.772 4.292 -7.871 1.00 74.44 217 TYR A CA 1
ATOM 1674 C C . TYR A 1 217 ? 2.621 2.979 -8.620 1.00 74.44 217 TYR A C 1
ATOM 1676 O O . TYR A 1 217 ? 1.533 2.640 -9.071 1.00 74.44 217 TYR A O 1
ATOM 1684 N N . THR A 1 218 ? 3.699 2.201 -8.691 1.00 81.06 218 THR A N 1
ATOM 1685 C CA . THR A 1 218 ? 3.654 0.867 -9.288 1.00 81.06 218 THR A CA 1
ATOM 1686 C C . THR A 1 218 ? 4.667 -0.074 -8.640 1.00 81.06 218 THR A C 1
ATOM 1688 O O . THR A 1 218 ? 5.742 0.342 -8.201 1.00 81.06 218 THR A O 1
ATOM 1691 N N . VAL A 1 219 ? 4.330 -1.363 -8.586 1.00 88.50 219 VAL A N 1
ATOM 1692 C CA . VAL A 1 219 ? 5.252 -2.432 -8.186 1.00 88.50 219 VAL A CA 1
ATOM 1693 C C . VAL A 1 219 ? 5.739 -3.128 -9.446 1.00 88.50 219 VAL A C 1
ATOM 1695 O O . VAL A 1 219 ? 4.932 -3.662 -10.206 1.00 88.50 219 VAL A O 1
ATOM 1698 N N . LYS A 1 220 ? 7.050 -3.091 -9.697 1.00 92.00 220 LYS A N 1
ATOM 1699 C CA . LYS A 1 220 ? 7.656 -3.646 -10.916 1.00 92.00 220 LYS A CA 1
ATOM 1700 C C . LYS A 1 220 ? 9.042 -4.208 -10.644 1.00 92.00 220 LYS A C 1
ATOM 1702 O O . LYS A 1 220 ? 9.737 -3.787 -9.718 1.00 92.00 220 LYS A O 1
ATOM 1707 N N . ARG A 1 221 ? 9.477 -5.143 -11.486 1.00 94.69 221 ARG A N 1
ATOM 1708 C CA . ARG A 1 221 ? 10.858 -5.623 -11.480 1.00 94.69 221 ARG A CA 1
ATOM 1709 C C . ARG A 1 221 ? 11.765 -4.602 -12.158 1.00 94.69 221 ARG A C 1
ATOM 1711 O O . ARG A 1 221 ? 11.565 -4.253 -13.317 1.00 94.69 221 ARG A O 1
ATOM 1718 N N . TYR A 1 222 ? 12.778 -4.139 -11.443 1.00 93.44 222 TYR A N 1
ATOM 1719 C CA . TYR A 1 222 ? 13.700 -3.121 -11.922 1.00 93.44 222 TYR A CA 1
ATOM 1720 C C . TYR A 1 222 ? 14.826 -3.732 -12.757 1.00 93.44 222 TYR A C 1
ATOM 1722 O O . TYR A 1 222 ? 15.507 -4.661 -12.321 1.00 93.44 222 TYR A O 1
ATOM 1730 N N . ARG A 1 223 ? 15.076 -3.172 -13.940 1.00 92.44 223 ARG A N 1
ATOM 1731 C CA . ARG A 1 223 ? 16.225 -3.502 -14.787 1.00 92.44 223 ARG A CA 1
ATOM 1732 C C . ARG A 1 223 ? 16.873 -2.213 -15.277 1.00 92.44 223 ARG A C 1
ATOM 1734 O O . ARG A 1 223 ? 16.190 -1.360 -15.830 1.00 92.44 223 ARG A O 1
ATOM 1741 N N . SER A 1 224 ? 18.179 -2.068 -15.098 1.00 87.81 224 SER A N 1
ATOM 1742 C CA . SER A 1 224 ? 18.974 -1.013 -15.714 1.00 87.81 224 SER A CA 1
ATOM 1743 C C . SER A 1 224 ? 20.012 -1.586 -16.673 1.00 87.81 224 SER A C 1
ATOM 1745 O O . SER A 1 224 ? 20.556 -2.675 -16.473 1.00 87.81 224 SER A O 1
ATOM 1747 N N . GLU A 1 225 ? 20.269 -0.835 -17.738 1.00 84.19 225 GLU A N 1
ATOM 1748 C CA . GLU A 1 225 ? 21.339 -1.068 -18.703 1.00 84.19 225 GLU A CA 1
ATOM 1749 C C . GLU A 1 225 ? 22.164 0.218 -18.800 1.00 84.19 225 GLU A C 1
ATOM 1751 O O . GLU A 1 225 ? 21.605 1.301 -18.986 1.00 84.19 225 GLU A O 1
ATOM 1756 N N . LYS A 1 226 ? 23.490 0.115 -18.667 1.00 79.69 226 LYS A N 1
ATOM 1757 C CA . LYS A 1 226 ? 24.409 1.219 -18.966 1.00 79.69 226 LYS A CA 1
ATOM 1758 C C . LYS A 1 226 ? 24.934 1.017 -20.381 1.00 79.69 226 LYS A C 1
ATOM 1760 O O . LYS A 1 226 ? 25.556 -0.009 -20.647 1.00 79.69 226 LYS A O 1
ATOM 1765 N N . ARG A 1 227 ? 24.693 1.969 -21.282 1.00 65.75 227 ARG A N 1
ATOM 1766 C CA . ARG A 1 227 ? 25.371 2.010 -22.584 1.00 65.75 227 ARG A CA 1
ATOM 1767 C C . ARG A 1 227 ? 26.504 3.022 -22.521 1.00 65.75 227 ARG A C 1
ATOM 1769 O O . ARG A 1 227 ? 26.262 4.180 -22.190 1.00 65.75 227 ARG A O 1
ATOM 1776 N N . ALA A 1 228 ? 27.716 2.577 -22.840 1.00 57.34 228 ALA A N 1
ATOM 1777 C CA . ALA A 1 228 ? 28.821 3.479 -23.131 1.00 57.34 228 ALA A CA 1
ATOM 1778 C C . ALA A 1 228 ? 28.549 4.152 -24.484 1.00 57.34 228 ALA A C 1
ATOM 1780 O O . ALA A 1 228 ? 28.215 3.462 -25.451 1.00 57.34 228 ALA A O 1
ATOM 1781 N N . ALA A 1 229 ? 28.643 5.479 -24.541 1.00 57.31 229 ALA A N 1
ATOM 1782 C CA . ALA A 1 229 ? 28.626 6.192 -25.813 1.00 57.31 229 ALA A CA 1
ATOM 1783 C C . ALA A 1 229 ? 29.887 5.852 -26.636 1.00 57.31 229 ALA A C 1
ATOM 1785 O O . ALA A 1 229 ? 30.920 5.504 -26.048 1.00 57.31 229 ALA A O 1
ATOM 1786 N N . PRO A 1 230 ? 29.827 5.941 -27.979 1.00 56.00 230 PRO A N 1
ATOM 1787 C CA . PRO A 1 230 ? 31.011 5.864 -28.830 1.00 56.00 230 PRO A CA 1
ATOM 1788 C C . PRO A 1 230 ? 32.078 6.869 -28.374 1.00 56.00 230 PRO A C 1
ATOM 1790 O O . PRO A 1 230 ? 31.755 7.977 -27.945 1.00 56.00 230 PRO A O 1
ATOM 1793 N N . ALA A 1 231 ? 33.354 6.486 -28.474 1.00 58.19 231 ALA A N 1
ATOM 1794 C CA . ALA A 1 231 ? 34.489 7.247 -27.937 1.00 58.19 231 ALA A CA 1
ATOM 1795 C C . ALA A 1 231 ? 34.610 8.688 -28.483 1.00 58.19 231 ALA A C 1
ATOM 1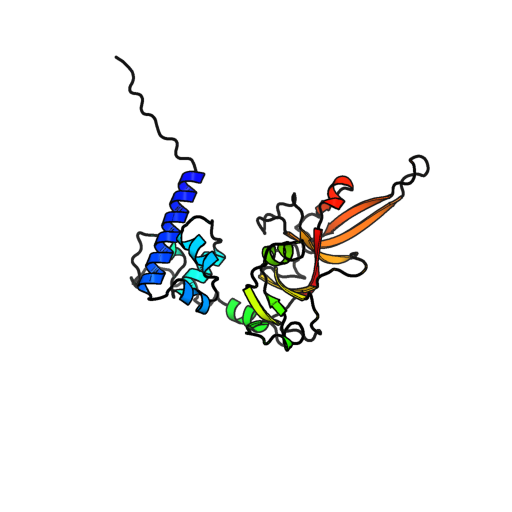797 O O . ALA A 1 231 ? 35.257 9.522 -27.855 1.00 58.19 231 ALA A O 1
ATOM 1798 N N . GLU A 1 232 ? 33.969 8.987 -29.614 1.00 58.25 232 GLU A N 1
ATOM 1799 C CA . GLU A 1 232 ? 34.025 10.286 -30.294 1.00 58.25 232 GLU A CA 1
ATOM 1800 C C . GLU A 1 232 ? 33.059 11.340 -29.715 1.00 58.25 232 GLU A C 1
ATOM 1802 O O . GLU A 1 232 ? 33.230 12.525 -29.979 1.00 58.25 232 GLU A O 1
ATOM 1807 N N . GLU A 1 233 ? 32.094 10.949 -28.870 1.00 55.34 233 GLU A N 1
ATOM 1808 C CA . GLU A 1 233 ? 31.036 11.841 -28.350 1.00 55.34 233 GLU A CA 1
ATOM 1809 C C . GLU A 1 233 ? 31.208 12.239 -26.869 1.00 55.34 233 GLU A C 1
ATOM 1811 O O . GLU A 1 233 ? 30.276 12.707 -26.218 1.00 55.34 233 GLU A O 1
ATOM 1816 N N . GLY A 1 234 ? 32.407 12.076 -26.301 1.00 51.19 234 GLY A N 1
ATOM 1817 C CA . GLY A 1 234 ? 32.679 12.564 -24.945 1.00 51.19 234 GLY A CA 1
ATOM 1818 C C . GLY A 1 234 ? 31.951 11.779 -23.844 1.00 51.19 234 GLY A C 1
ATOM 1819 O O . GLY A 1 234 ? 31.365 12.361 -22.937 1.00 51.19 234 GLY A O 1
ATOM 1820 N N . GLY A 1 235 ? 32.010 10.445 -23.896 1.00 49.19 235 GLY A N 1
ATOM 1821 C CA . GLY A 1 235 ? 31.985 9.574 -22.709 1.00 49.19 235 GLY A CA 1
ATOM 1822 C C . GLY A 1 235 ? 30.727 9.547 -21.827 1.00 49.19 235 GLY A C 1
ATOM 1823 O O . GLY A 1 235 ? 30.770 8.944 -20.752 1.00 49.19 235 GLY A O 1
ATOM 1824 N N . TRP A 1 236 ? 29.605 10.151 -22.222 1.00 55.25 236 TRP A N 1
ATOM 1825 C CA . TRP A 1 236 ? 28.382 10.093 -21.415 1.00 55.25 236 TRP A CA 1
ATOM 1826 C C . TRP A 1 236 ? 27.734 8.701 -21.476 1.00 55.25 236 TRP A C 1
ATOM 1828 O O . TRP A 1 236 ? 27.334 8.212 -22.529 1.00 55.25 236 TRP A O 1
ATOM 1838 N N . CYS A 1 237 ? 27.627 8.033 -20.323 1.00 58.19 237 CYS A N 1
ATOM 1839 C CA . CYS A 1 237 ? 26.919 6.758 -20.207 1.00 58.19 237 CYS A CA 1
ATOM 1840 C C . CYS A 1 237 ? 25.413 7.000 -20.075 1.00 58.19 237 CYS A C 1
ATOM 1842 O O . CYS A 1 237 ? 24.945 7.461 -19.033 1.00 58.19 237 CYS A O 1
ATOM 1844 N N . HIS A 1 238 ? 24.635 6.624 -21.089 1.00 62.34 238 HIS A N 1
ATOM 1845 C CA . HIS A 1 238 ? 23.179 6.629 -20.979 1.00 62.34 238 HIS A CA 1
ATOM 1846 C C . HIS A 1 238 ? 22.720 5.414 -20.170 1.00 62.34 238 HIS A C 1
ATOM 1848 O O . HIS A 1 238 ? 22.942 4.261 -20.554 1.00 62.34 238 HIS A O 1
ATOM 1854 N N . GLN A 1 239 ? 22.077 5.676 -19.032 1.00 73.00 239 GLN A N 1
ATOM 1855 C CA . GLN A 1 239 ? 21.411 4.651 -18.239 1.00 73.00 239 GLN A CA 1
ATOM 1856 C C . GLN A 1 239 ? 19.955 4.542 -18.696 1.00 73.00 239 GLN A C 1
ATOM 1858 O O . GLN A 1 239 ? 19.182 5.483 -18.553 1.00 73.00 239 GLN A O 1
ATOM 1863 N N . LYS A 1 240 ? 19.586 3.383 -19.241 1.00 83.81 240 LYS A N 1
ATOM 1864 C CA . LYS A 1 240 ? 18.200 3.032 -19.560 1.00 83.81 240 LYS A CA 1
ATOM 1865 C C . LYS A 1 240 ? 17.625 2.250 -18.388 1.00 83.81 240 LYS A C 1
ATOM 1867 O O . LYS A 1 240 ? 18.231 1.264 -17.966 1.00 83.81 240 LYS A O 1
ATOM 1872 N N . ILE A 1 241 ? 16.468 2.663 -17.878 1.00 85.75 241 ILE A N 1
ATOM 1873 C CA . ILE A 1 241 ? 15.725 1.907 -16.864 1.00 85.75 241 ILE A CA 1
ATOM 1874 C C . ILE A 1 241 ? 14.510 1.269 -17.529 1.00 85.75 241 ILE A C 1
ATOM 1876 O O . ILE A 1 241 ? 13.867 1.840 -18.405 1.00 85.75 241 ILE A O 1
ATOM 1880 N N . THR A 1 242 ? 14.207 0.041 -17.141 1.00 89.50 242 THR A N 1
ATOM 1881 C CA . THR A 1 242 ? 13.027 -0.693 -17.578 1.00 89.50 242 THR A CA 1
ATOM 1882 C C . THR A 1 242 ? 12.364 -1.312 -16.357 1.00 89.50 242 THR A C 1
ATOM 1884 O O . THR A 1 242 ? 12.997 -2.052 -15.602 1.00 89.50 242 THR A O 1
ATOM 1887 N N . LEU A 1 243 ? 11.092 -0.983 -16.159 1.00 90.06 243 LEU A N 1
ATOM 1888 C CA . LEU A 1 243 ? 10.232 -1.550 -15.132 1.00 90.06 243 LEU A CA 1
ATOM 1889 C C . LEU A 1 243 ? 9.403 -2.661 -15.779 1.00 90.06 243 LEU A C 1
ATOM 1891 O O . LEU A 1 243 ? 8.562 -2.411 -16.641 1.00 90.06 243 LEU A O 1
ATOM 1895 N N . LEU A 1 244 ? 9.698 -3.897 -15.396 1.00 92.00 244 LEU A N 1
ATOM 1896 C CA . LEU A 1 244 ? 9.126 -5.101 -15.981 1.00 92.00 244 LEU A CA 1
ATOM 1897 C C . LEU A 1 244 ? 7.965 -5.616 -15.130 1.00 92.00 244 LEU A C 1
ATOM 1899 O O . LEU A 1 244 ? 8.080 -5.734 -13.906 1.00 92.00 244 LEU A O 1
ATOM 1903 N N . SER A 1 245 ? 6.878 -5.962 -15.805 1.00 90.12 245 SER A N 1
ATOM 1904 C CA . SER A 1 245 ? 5.802 -6.788 -15.270 1.00 90.12 245 SER A CA 1
ATOM 1905 C C . SER A 1 245 ? 6.198 -8.263 -15.296 1.00 90.12 245 SER A C 1
ATOM 1907 O O . SER A 1 245 ? 6.911 -8.696 -16.200 1.00 90.12 245 SER A O 1
ATOM 1909 N N . ASN A 1 246 ? 5.742 -9.040 -14.310 1.00 87.69 246 ASN A N 1
ATOM 1910 C CA . ASN A 1 246 ? 5.857 -10.501 -14.382 1.00 87.69 246 ASN A CA 1
ATOM 1911 C C . ASN A 1 246 ? 4.736 -11.099 -15.247 1.00 87.69 246 ASN A C 1
ATOM 1913 O O . ASN A 1 246 ? 4.948 -12.135 -15.871 1.00 87.69 246 ASN A O 1
ATOM 1917 N N . ASN A 1 247 ? 3.578 -10.429 -15.310 1.00 81.75 247 ASN A N 1
ATOM 1918 C CA . ASN A 1 247 ? 2.471 -10.823 -16.167 1.00 81.75 247 ASN A CA 1
ATOM 1919 C C . ASN A 1 247 ? 2.744 -10.362 -17.617 1.00 81.75 247 ASN A C 1
ATOM 1921 O O . ASN A 1 247 ? 2.818 -9.151 -17.850 1.00 81.75 247 ASN A O 1
ATOM 1925 N N . PRO A 1 248 ? 2.865 -11.280 -18.599 1.00 86.44 248 PRO A N 1
ATOM 1926 C CA . PRO A 1 248 ? 3.185 -10.938 -19.989 1.00 86.44 248 PRO A CA 1
ATOM 1927 C C . PRO A 1 248 ? 2.138 -10.074 -20.700 1.00 86.44 248 PRO A C 1
ATOM 1929 O O . PRO A 1 248 ? 2.453 -9.465 -21.719 1.00 86.44 248 PRO A O 1
ATOM 1932 N N . ALA A 1 249 ? 0.906 -10.003 -20.181 1.00 83.31 249 ALA A N 1
ATOM 1933 C CA . ALA A 1 249 ? -0.144 -9.145 -20.730 1.00 83.31 249 ALA A CA 1
ATOM 1934 C C . ALA A 1 249 ? 0.147 -7.641 -20.551 1.00 83.31 249 ALA A C 1
ATOM 1936 O O . ALA A 1 249 ? -0.512 -6.807 -21.167 1.00 83.31 249 ALA A O 1
ATOM 1937 N N . TYR A 1 250 ? 1.133 -7.290 -19.721 1.00 79.56 250 TYR A N 1
ATOM 1938 C CA . TYR A 1 250 ? 1.489 -5.914 -19.397 1.00 79.56 250 TYR A CA 1
ATOM 1939 C C . TYR A 1 250 ? 2.838 -5.548 -20.016 1.00 79.56 250 TYR A C 1
ATOM 1941 O O . TYR A 1 250 ? 3.866 -6.172 -19.742 1.00 79.56 250 TYR A O 1
ATOM 1949 N N . ALA A 1 251 ? 2.839 -4.503 -20.842 1.00 80.81 251 ALA A N 1
ATOM 1950 C CA . ALA A 1 251 ? 4.046 -4.032 -21.502 1.00 80.81 251 ALA A CA 1
ATOM 1951 C C . ALA A 1 251 ? 5.056 -3.440 -20.493 1.00 80.81 251 ALA A C 1
ATOM 1953 O O . ALA A 1 251 ? 4.657 -2.768 -19.537 1.00 80.81 251 ALA A O 1
ATOM 1954 N N . PRO A 1 252 ? 6.371 -3.631 -20.710 1.00 85.19 252 PRO A N 1
ATOM 1955 C CA . PRO A 1 252 ? 7.403 -2.956 -19.935 1.00 85.19 252 PRO A CA 1
ATOM 1956 C C . PRO A 1 252 ? 7.294 -1.433 -20.000 1.00 85.19 252 PRO A C 1
ATOM 1958 O O . PRO A 1 252 ? 7.127 -0.864 -21.079 1.00 85.19 252 PRO A O 1
ATOM 1961 N N . ILE A 1 253 ? 7.515 -0.770 -18.867 1.00 82.94 253 ILE A N 1
ATOM 1962 C CA . ILE A 1 253 ? 7.646 0.688 -18.823 1.00 82.94 253 ILE A CA 1
ATOM 1963 C C . ILE A 1 253 ? 9.126 1.022 -18.983 1.00 82.94 253 ILE A C 1
ATOM 1965 O O . ILE A 1 253 ? 9.957 0.674 -18.139 1.00 82.94 253 ILE A O 1
ATOM 1969 N N . VAL A 1 254 ? 9.470 1.654 -20.100 1.00 83.38 254 VAL A N 1
ATOM 1970 C CA . VAL A 1 254 ? 10.842 2.045 -20.432 1.00 83.38 254 VAL A CA 1
ATOM 1971 C C . VAL A 1 254 ? 11.003 3.527 -20.153 1.00 83.38 254 VAL A C 1
ATOM 1973 O O . VAL A 1 254 ? 10.273 4.335 -20.707 1.00 83.38 254 VAL A O 1
ATOM 1976 N N . LEU A 1 255 ? 11.983 3.860 -19.322 1.00 75.81 255 LEU A N 1
ATOM 1977 C CA . LEU A 1 255 ? 12.258 5.223 -18.893 1.00 75.81 255 LEU A CA 1
ATOM 1978 C C . LEU A 1 255 ? 13.524 5.693 -19.598 1.00 75.81 255 LEU A C 1
ATOM 1980 O O . LEU A 1 255 ? 14.578 5.045 -19.497 1.00 75.81 255 LEU A O 1
ATOM 1984 N N . VAL A 1 256 ? 13.413 6.790 -20.345 1.00 67.94 256 VAL A N 1
ATOM 1985 C CA . VAL A 1 256 ? 14.560 7.356 -21.064 1.00 67.94 256 VAL A CA 1
ATOM 1986 C C . VAL A 1 256 ? 15.472 8.143 -20.106 1.00 67.94 256 VAL A C 1
ATOM 1988 O O . VAL A 1 256 ? 15.063 8.491 -18.993 1.00 67.94 256 VAL A O 1
ATOM 1991 N N . PRO A 1 257 ? 16.738 8.426 -20.473 1.00 62.94 257 PRO A N 1
ATOM 1992 C CA . PRO A 1 257 ? 17.684 9.106 -19.582 1.00 62.94 257 PRO A CA 1
ATOM 1993 C C . PRO A 1 257 ? 17.179 10.448 -19.020 1.00 62.94 257 PRO A C 1
ATOM 1995 O O . PRO A 1 257 ? 17.462 10.765 -17.867 1.00 62.94 257 PRO A O 1
ATOM 1998 N N . SER A 1 258 ? 16.374 11.195 -19.784 1.00 57.84 258 SER A N 1
ATOM 1999 C CA . SER A 1 258 ? 15.734 12.450 -19.356 1.00 57.84 258 SER A CA 1
ATOM 2000 C C . SER A 1 258 ? 14.654 12.272 -18.278 1.00 57.84 258 SER A C 1
ATOM 2002 O O . SER A 1 258 ? 14.374 13.204 -17.529 1.00 57.84 258 SER A O 1
ATOM 2004 N N . GLU A 1 259 ? 14.073 11.078 -18.165 1.00 56.62 259 GLU A N 1
ATOM 2005 C CA . GLU A 1 259 ? 13.015 10.723 -17.204 1.00 56.62 259 GLU A CA 1
ATOM 2006 C C . GLU A 1 259 ? 13.573 9.965 -15.993 1.00 56.62 259 GLU A C 1
ATOM 2008 O O . GLU A 1 259 ? 12.927 9.840 -14.958 1.00 56.62 259 GLU A O 1
ATOM 2013 N N . THR A 1 260 ? 14.814 9.480 -16.074 1.00 56.38 260 THR A N 1
ATOM 2014 C CA . THR A 1 260 ? 15.430 8.648 -15.030 1.00 56.38 260 THR A CA 1
ATOM 2015 C C . THR A 1 260 ? 15.534 9.370 -13.678 1.00 56.38 260 THR A C 1
ATOM 2017 O O . THR A 1 260 ? 15.414 8.733 -12.633 1.00 56.38 260 THR A O 1
ATOM 2020 N N . GLY A 1 261 ? 15.690 10.700 -13.678 1.00 60.34 261 GLY A N 1
ATOM 2021 C CA . GLY A 1 261 ? 15.668 11.524 -12.460 1.00 60.34 261 GLY A CA 1
ATOM 2022 C C . GLY A 1 261 ? 14.279 11.699 -11.827 1.00 60.34 261 GLY A C 1
ATOM 2023 O O . GLY A 1 261 ? 14.181 12.185 -10.705 1.00 60.34 261 GLY A O 1
ATOM 2024 N N . GLN A 1 262 ? 13.213 11.303 -12.526 1.00 62.81 262 GLN A N 1
ATOM 2025 C CA . GLN A 1 262 ? 11.818 11.447 -12.094 1.00 62.81 262 GLN A CA 1
ATOM 2026 C C . GLN A 1 262 ? 11.269 10.171 -11.437 1.00 62.81 262 GLN A C 1
ATOM 2028 O O . GLN A 1 262 ? 10.167 10.167 -10.889 1.00 62.81 262 GLN A O 1
ATOM 2033 N N . VAL A 1 263 ? 12.056 9.093 -11.467 1.00 73.56 263 VAL A N 1
ATOM 2034 C CA . VAL A 1 263 ? 11.705 7.780 -10.930 1.00 73.56 263 VAL A CA 1
ATOM 2035 C C . VAL A 1 263 ? 12.209 7.688 -9.502 1.00 73.56 263 VAL A C 1
ATOM 2037 O O . VAL A 1 263 ? 13.412 7.558 -9.251 1.00 73.56 263 VAL A O 1
ATOM 2040 N N . ARG A 1 264 ? 11.288 7.703 -8.544 1.00 82.25 264 ARG A N 1
ATOM 2041 C CA . ARG A 1 264 ? 11.641 7.575 -7.136 1.00 82.25 264 ARG A CA 1
ATOM 2042 C C . ARG A 1 264 ? 11.399 6.148 -6.671 1.00 82.25 264 ARG A C 1
ATOM 2044 O O . ARG A 1 264 ? 10.272 5.676 -6.572 1.00 82.25 264 ARG A O 1
ATOM 2051 N N . VAL A 1 265 ? 12.488 5.442 -6.385 1.00 87.38 265 VAL A N 1
ATOM 2052 C CA . VAL A 1 265 ? 12.427 4.113 -5.770 1.00 87.38 265 VAL A CA 1
ATOM 2053 C C . VAL A 1 265 ? 12.118 4.287 -4.291 1.00 87.38 265 VAL A C 1
ATOM 2055 O O . VAL A 1 265 ? 12.904 4.903 -3.574 1.00 87.38 265 VAL A O 1
ATOM 2058 N N . ILE A 1 266 ? 10.985 3.741 -3.857 1.00 87.56 266 ILE A N 1
ATOM 2059 C CA . ILE A 1 266 ? 10.516 3.836 -2.477 1.00 87.56 266 ILE A CA 1
ATOM 2060 C C . ILE A 1 266 ? 11.068 2.654 -1.689 1.00 87.56 266 ILE A C 1
ATOM 2062 O O . ILE A 1 266 ? 11.944 2.813 -0.851 1.00 87.56 266 ILE A O 1
ATOM 2066 N N . ALA A 1 267 ? 10.616 1.442 -1.990 1.00 93.69 267 ALA A N 1
ATOM 2067 C CA . ALA A 1 267 ? 10.937 0.275 -1.183 1.00 93.69 267 ALA A CA 1
ATOM 2068 C C . ALA A 1 267 ? 11.148 -0.962 -2.048 1.00 93.69 267 ALA A C 1
ATOM 2070 O O . ALA A 1 267 ? 10.704 -1.035 -3.192 1.00 93.69 267 ALA A O 1
ATOM 2071 N N . GLU A 1 268 ? 11.831 -1.946 -1.489 1.00 95.81 268 GLU A N 1
ATOM 2072 C CA . GLU A 1 268 ? 11.996 -3.261 -2.090 1.00 95.81 268 GLU A CA 1
ATOM 2073 C C . GLU A 1 268 ? 10.968 -4.225 -1.502 1.00 95.81 268 GLU A C 1
ATOM 2075 O O . GLU A 1 268 ? 10.738 -4.206 -0.293 1.00 95.81 268 GLU A O 1
ATOM 2080 N N . LEU A 1 269 ? 10.383 -5.082 -2.340 1.00 95.88 269 LEU A N 1
ATOM 2081 C CA . LEU A 1 269 ? 9.599 -6.222 -1.877 1.00 95.88 269 LEU A CA 1
ATOM 2082 C C . LEU A 1 269 ? 10.505 -7.237 -1.166 1.00 95.88 269 LEU A C 1
ATOM 2084 O O . LEU A 1 269 ? 11.462 -7.736 -1.755 1.00 95.88 269 LEU A O 1
ATOM 2088 N N . VAL A 1 270 ? 10.164 -7.568 0.077 1.00 95.69 270 VAL A N 1
ATOM 2089 C CA . VAL A 1 270 ? 10.841 -8.590 0.885 1.00 95.69 270 VAL A CA 1
ATOM 2090 C C . VAL A 1 270 ? 10.105 -9.922 0.794 1.00 95.69 270 VAL A C 1
ATOM 2092 O O . VAL A 1 270 ? 10.732 -10.950 0.560 1.00 95.69 270 VAL A O 1
ATOM 2095 N N . ALA A 1 271 ? 8.782 -9.902 0.971 1.00 94.25 271 ALA A N 1
ATOM 2096 C CA . ALA A 1 271 ? 7.947 -11.097 0.933 1.00 94.25 271 ALA A CA 1
ATOM 2097 C C . ALA A 1 271 ? 6.503 -10.755 0.551 1.00 94.25 271 ALA A C 1
ATOM 2099 O O . ALA A 1 271 ? 6.013 -9.669 0.869 1.00 94.25 271 ALA A O 1
ATOM 2100 N N . VAL A 1 272 ? 5.822 -11.704 -0.087 1.00 92.12 272 VAL A N 1
ATOM 2101 C CA . VAL A 1 272 ? 4.358 -11.739 -0.140 1.00 92.12 272 VAL A CA 1
ATOM 2102 C C . VAL A 1 272 ? 3.897 -12.490 1.109 1.00 92.12 272 VAL A C 1
ATOM 2104 O O . VAL A 1 272 ? 4.463 -13.526 1.452 1.00 92.12 272 VAL A O 1
ATOM 2107 N N . LEU A 1 273 ? 2.964 -11.907 1.855 1.00 88.75 273 LEU A N 1
ATOM 2108 C CA . LEU A 1 273 ? 2.436 -12.482 3.085 1.00 88.75 273 LEU A CA 1
ATOM 2109 C C . LEU A 1 273 ? 1.283 -13.403 2.707 1.00 88.75 273 LEU A C 1
ATOM 2111 O O . LEU A 1 273 ? 0.127 -12.984 2.616 1.00 88.75 273 LEU A O 1
ATOM 2115 N N . ASP A 1 274 ? 1.629 -14.649 2.414 1.00 70.44 274 ASP A N 1
ATOM 2116 C CA . ASP A 1 274 ? 0.660 -15.655 2.017 1.00 70.44 274 ASP A CA 1
ATOM 2117 C C . ASP A 1 274 ? -0.075 -16.136 3.267 1.00 70.44 274 ASP A C 1
ATOM 2119 O O . ASP A 1 274 ? 0.517 -16.650 4.214 1.00 70.44 274 ASP A O 1
ATOM 2123 N N . GLY A 1 275 ? -1.395 -15.969 3.275 1.00 50.56 275 GLY A N 1
ATOM 2124 C CA . GLY A 1 275 ? -2.267 -16.420 4.354 1.00 50.56 275 GLY A CA 1
ATOM 2125 C C . GLY A 1 275 ? -2.418 -17.942 4.472 1.00 50.56 275 GLY A C 1
ATOM 2126 O O . GLY A 1 275 ? -3.456 -18.424 4.915 1.00 50.56 275 GLY A O 1
ATOM 2127 N N . ILE A 1 276 ? -1.430 -18.714 4.030 1.00 33.47 276 ILE A N 1
ATOM 2128 C CA . ILE A 1 276 ? -1.461 -20.171 4.083 1.00 33.47 276 ILE A CA 1
ATOM 2129 C C . ILE A 1 276 ? -0.466 -20.595 5.165 1.00 33.47 276 ILE A C 1
ATOM 2131 O O . ILE A 1 276 ? 0.739 -20.452 4.956 1.00 33.47 276 ILE A O 1
ATOM 2135 N N . PRO A 1 277 ? -0.924 -21.091 6.329 1.00 30.66 277 PRO A N 1
ATOM 2136 C CA . PRO A 1 277 ? -0.032 -21.810 7.223 1.00 30.66 277 PRO A CA 1
ATOM 2137 C C . PRO A 1 277 ? 0.489 -23.041 6.471 1.00 30.66 277 PRO A C 1
ATOM 2139 O O . PRO A 1 277 ? -0.303 -23.863 6.005 1.00 30.66 277 PRO A O 1
ATOM 2142 N N . GLY A 1 278 ? 1.809 -23.110 6.293 1.00 30.27 278 GLY A N 1
ATOM 2143 C CA . GLY A 1 278 ? 2.489 -24.357 5.943 1.00 30.27 278 GLY A CA 1
ATOM 2144 C C . GLY A 1 278 ? 2.391 -25.379 7.066 1.00 30.27 278 GLY A C 1
ATOM 2145 O O . GLY A 1 278 ? 2.242 -24.954 8.237 1.00 30.27 278 GLY A O 1
#